Protein 6MX3 (pdb70)

CATH classification: 1.20.5.5200 (+1 more: 3.40.50.12100)

Sequence (333 aa):
SVAHHGLAWSYYIGYLRLILPELQARIRTYNQHYNNLLRGAVSQRLYILLPLDCGVPDNLDPNIRFLDKLPQSNSIYELLLENGQRAGTCVLEYATPLQTLFAMSQYSQAGFSREDRLEQAKLFCCQTLEDILADAPESQNNCRLIAYQEPSFSLSQQEVLRHLRQESVAHHGLAWSYYIGYLRLILPELQARIRTYNQHYNNLLRGAVSQRLYILLPLDCGVPDNLSMADPNIRFLDKLPQSNSIYELLLENGQRAGTCVLEYATPLQTLFAMSQYSQAGFSREDRLEQAKLFCCQTLEDILADAPESQNNCRLIAYQEPADDSSFSLSQEVLRHLRQE

Foldseek 3Di:
DVLLVLLVCCVVVPVLVQLQCQQVLLVCCQVPPDPDDPARAFQAAEEEQELLLDFDPDDFPQWAWDACRPVNWTKTFGDDPRHGDYIYTYDYSNSSNVLVVLCVDVVSVAHSVNSSVSSVVSVVSNVVCLVVRPSNDVHYHYQYDYDPVPGPSVSVVVVSVVD/DVLLVLLVCCVVVPVLPCLQCQQVLQVCCQVPPDDDPDDRADFAEEEEQELLLDFDPDPCVVPVQWAWDDQRPVNWTKTFGDDPRDTDHIYTYHYSNSSNVLVVLCVDVVSVAHSVNSSVSSVVNVVNNVVCLVPRPSNDVHYDYQYDYQDPPNVVDDPSVSVSVVSVVD

Nearest PDB structures (foldseek):
  6mx3-assembly1_A  TM=1.006E+00  e=1.818E-32  Homo sapiens
  6mx0-assembly1_A  TM=9.981E-01  e=2.592E-29  Homo sapiens
  6mxe-assembly1_A  TM=9.962E-01  e=2.156E-28  Homo sapiens
  6mxe-assembly1_B  TM=9.840E-01  e=3.948E-28  Homo sapiens
  7mhc-assembly1_A-2  TM=9.289E-01  e=2.277E-26  Homo sapiens

GO terms:
  GO:0002221 pattern recognition receptor signaling pathway (P, IDA)
  GO:0002753 cytoplasmic pattern recognition receptor signaling pathway (P, IDA)
  GO:0033116 endoplasmic reticulum-Golgi intermediate compartment membrane (C, IDA)
  GO:0035591 signaling adaptor activity (F, IDA)
  GO:0140374 antiviral innate immune response (P, IDA)
  GO:0140896 cGAS/STING signaling pathway (P, IDA)
  GO:0032481 positive regulation of type I interferon production (P, IDA)
  GO:0070972 protein localization to endoplasmic reticulum (P, IDA)
  GO:0061507 2',3'-cyclic GMP-AMP binding (F, TAS)
  GO:0005789 endoplasmic reticulum membrane (C, TAS)
  GO:0140896 cGAS/STING signaling pathway (P, TAS)
  GO:0061507 2',3'-cyclic GMP-AMP binding (F, IDA)
  GO:0080025 phosphatidylinositol-3,5-bisphosphate binding (F, IDA)
  GO:0015485 cholesterol binding (F, IDA)
  GO:0000139 Golgi membrane (C, IDA)
  GO:0005768 endosome (C, IDA)
  GO:0005776 autophagosome (C, IDA)
  GO:0005789 endoplasmic reticulum membrane (C, IDA)
  GO:0045087 innate immune response (P, IDA)
  GO:0035438 cyclic-di-GMP binding (F, IDA)

Organism: Homo sapiens (NCBI:txid9606)

Secondary structure (DSSP, 8-state):
-HHHHHHHHHIIIIIHHHHHHHHHHHHHIIIII--STT-PPPSSEEEEEETT----S---TTEEEEEEPP---EEEEEEETTEEEEEEEEEE-TTHHHHHHHHT-GGG---HHHHHHHHHHHHHHHHHHHHH-TT-SS-EEEEEE------HHHHHHHHHHH-/-HHHHHHHHHIIIIIHHHHHHHHHHHHHIIIIIS-TTSPPPPSSEEEEEETT----S-HHHH-TTEEEEEEPP---EEEEEEETTEEEEEEEEEE-TTHHHHHHHHT-GGG---HHHHHHHHHHHHHHHHHHHHH-TT-SS-EEEEEE---SSGGG--HHHHHHHHHHT-

Radius of gyration: 22.74 Å; Cα contacts (8 Å, |Δi|>4): 586; chains: 2; bounding box: 38×55×66 Å

B-factor: mean 23.15, std 11.92, range [10.74, 97.78]

Structure (mmCIF, N/CA/C/O backbone):
data_6MX3
#
_entry.id   6MX3
#
_cell.length_a   70.200
_cell.length_b   77.710
_cell.length_c   125.410
_cell.angle_alpha   90.000
_cell.angle_beta   90.000
_cell.angle_gamma   90.000
#
_symmetry.space_group_name_H-M   'C 2 2 21'
#
loop_
_entity.id
_entity.type
_entity.pdbx_description
1 polymer 'Stimulator of interferon genes protein'
2 non-polymer '(3S,4S)-2-(4-tert-butylphenyl)-3-(4-methoxyphenyl)-1-oxo-1,2,3,4-tetrahydroisoquinoline-4-carboxylic acid'
3 non-polymer 'CALCIUM ION'
4 water water
#
loop_
_atom_site.group_PDB
_atom_site.id
_atom_site.type_symbol
_atom_site.label_atom_id
_atom_site.label_alt_id
_atom_site.label_comp_id
_atom_site.label_asym_id
_atom_site.label_entity_id
_atom_site.label_seq_id
_atom_site.pdbx_PDB_ins_code
_atom_site.Cartn_x
_atom_site.Cartn_y
_atom_site.Cartn_z
_atom_site.occupancy
_atom_site.B_iso_or_equiv
_atom_site.auth_seq_id
_atom_site.auth_comp_id
_atom_site.auth_asym_id
_atom_site.auth_atom_id
_atom_site.pdbx_PDB_model_num
ATOM 1 N N . SER A 1 1 ? 48.688 33.549 81.536 1.00 30.63 154 SER A N 1
ATOM 2 C CA . SER A 1 1 ? 50.101 33.246 81.559 1.00 27.32 154 SER A CA 1
ATOM 3 C C . SER A 1 1 ? 50.411 31.833 81.054 1.00 23.26 154 SER A C 1
ATOM 4 O O . SER A 1 1 ? 51.585 31.485 80.963 1.00 23.20 154 SER A O 1
ATOM 7 N N . VAL A 1 2 ? 49.398 31.074 80.612 1.00 16.18 155 VAL A N 1
ATOM 8 C CA . VAL A 1 2 ? 49.692 29.730 80.106 1.00 14.52 155 VAL A CA 1
ATOM 9 C C . VAL A 1 2 ? 50.525 29.739 78.844 1.00 14.98 155 VAL A C 1
ATOM 10 O O . VAL A 1 2 ? 51.240 28.775 78.575 1.00 14.28 155 VAL A O 1
ATOM 14 N N . ALA A 1 3 ? 50.481 30.821 78.055 1.00 14.39 156 ALA A N 1
ATOM 15 C CA . ALA A 1 3 ? 51.222 30.826 76.793 1.00 14.45 156 ALA A CA 1
ATOM 16 C C . ALA A 1 3 ? 52.707 30.579 76.929 1.00 15.99 156 ALA A C 1
ATOM 17 O O . ALA A 1 3 ? 53.298 29.968 76.028 1.00 14.21 156 ALA A O 1
ATOM 19 N N A HIS A 1 4 ? 53.348 31.070 78.013 0.50 15.33 157 HIS A N 1
ATOM 20 N N B HIS A 1 4 ? 53.321 31.067 78.016 0.50 14.44 157 HIS A N 1
ATOM 21 C CA A HIS A 1 4 ? 54.805 30.932 78.156 0.50 16.06 157 HIS A CA 1
ATOM 22 C CA B HIS A 1 4 ? 54.762 30.976 78.209 0.50 14.73 157 HIS A CA 1
ATOM 23 C C A HIS A 1 4 ? 55.222 29.475 78.191 0.50 16.49 157 HIS A C 1
ATOM 24 C C B HIS A 1 4 ? 55.242 29.520 78.253 0.50 15.81 157 HIS A C 1
ATOM 25 O O A HIS A 1 4 ? 56.122 29.079 77.454 0.50 14.99 157 HIS A O 1
ATOM 26 O O B HIS A 1 4 ? 56.186 29.168 77.549 0.50 14.73 157 HIS A O 1
ATOM 39 N N . GLY A 1 5 ? 54.551 28.681 79.018 1.00 13.48 158 GLY A N 1
ATOM 40 C CA . GLY A 1 5 ? 54.875 27.263 79.121 1.00 13.70 158 GLY A CA 1
ATOM 41 C C . GLY A 1 5 ? 54.564 26.515 77.841 1.00 14.42 158 GLY A C 1
ATOM 42 O O . GLY A 1 5 ? 55.287 25.591 77.473 1.00 13.98 158 GLY A O 1
ATOM 43 N N . LEU A 1 6 ? 53.468 26.903 77.149 1.00 12.73 159 LEU A N 1
ATOM 44 C CA . LEU A 1 6 ? 53.133 26.262 75.890 1.00 13.00 159 LEU A CA 1
ATOM 45 C C . LEU A 1 6 ? 54.203 26.539 74.843 1.00 12.64 159 LEU A C 1
ATOM 46 O O . LEU A 1 6 ? 54.604 25.627 74.118 1.00 13.10 159 LEU A O 1
ATOM 51 N N . ALA A 1 7 ? 54.673 27.783 74.764 1.00 12.62 160 ALA A N 1
ATOM 52 C CA . ALA A 1 7 ? 55.681 28.108 73.768 1.00 13.27 160 ALA A CA 1
ATOM 53 C C . ALA A 1 7 ? 57.017 27.442 74.070 1.00 13.44 160 ALA A C 1
ATOM 54 O O . ALA A 1 7 ? 57.652 26.880 73.163 1.00 13.07 160 ALA A O 1
ATOM 56 N N . TRP A 1 8 ? 57.447 27.483 75.345 1.00 12.73 161 TRP A N 1
ATOM 57 C CA . TRP A 1 8 ? 58.724 26.871 75.690 1.00 12.53 161 TRP A CA 1
ATOM 58 C C . TRP A 1 8 ? 58.724 25.369 75.495 1.00 13.85 161 TRP A C 1
ATOM 59 O O . TRP A 1 8 ? 59.717 24.821 75.030 1.00 12.97 161 TRP A O 1
ATOM 70 N N . SER A 1 9 ? 57.623 24.678 75.860 1.00 12.65 162 SER A N 1
ATOM 71 C CA . SER A 1 9 ? 57.592 23.226 75.656 1.00 11.93 162 SER A CA 1
ATOM 72 C C . SER A 1 9 ? 57.588 22.874 74.173 1.00 13.32 162 SER A C 1
ATOM 73 O O . SER A 1 9 ? 58.274 21.956 73.741 1.00 12.80 162 SER A O 1
ATOM 76 N N . TYR A 1 10 ? 56.793 23.629 73.374 1.00 12.48 163 TYR A N 1
ATOM 77 C CA . TYR A 1 10 ? 56.694 23.352 71.936 1.00 12.33 163 TYR A CA 1
ATOM 78 C C . TYR A 1 10 ? 58.045 23.549 71.273 1.00 12.29 163 TYR A C 1
ATOM 79 O O . TYR A 1 10 ? 58.448 22.707 70.439 1.00 13.65 163 TYR A O 1
ATOM 88 N N . TYR A 1 11 ? 58.782 24.577 71.688 1.00 13.15 164 TYR A N 1
ATOM 89 C CA . TYR A 1 11 ? 60.116 24.732 71.149 1.00 13.00 164 TYR A CA 1
ATOM 90 C C . TYR A 1 11 ? 61.062 23.652 71.658 1.00 13.69 164 TYR A C 1
ATOM 91 O O . TYR A 1 11 ? 61.671 22.923 70.860 1.00 14.70 164 TYR A O 1
ATOM 100 N N . ILE A 1 12 ? 61.213 23.557 72.989 1.00 13.27 165 ILE A N 1
ATOM 101 C CA . ILE A 1 12 ? 62.293 22.768 73.514 1.00 14.19 165 ILE A CA 1
ATOM 102 C C . ILE A 1 12 ? 62.077 21.261 73.364 1.00 16.17 165 ILE A C 1
ATOM 103 O O . ILE A 1 12 ? 63.077 20.525 73.272 1.00 16.34 165 ILE A O 1
ATOM 108 N N . GLY A 1 13 ? 60.828 20.818 73.253 1.00 14.16 166 GLY A N 1
ATOM 109 C CA . GLY A 1 13 ? 60.499 19.411 73.107 1.00 13.82 166 GLY A CA 1
ATOM 110 C C . GLY A 1 13 ? 60.161 18.952 71.695 1.00 15.82 166 GLY A C 1
ATOM 111 O O . GLY A 1 13 ? 59.889 17.767 71.455 1.00 18.27 166 GLY A O 1
ATOM 112 N N . TYR A 1 14 ? 60.124 19.903 70.736 1.00 15.42 167 TYR A N 1
ATOM 113 C CA . TYR A 1 14 ? 59.738 19.534 69.380 1.00 15.02 167 TYR A CA 1
ATOM 114 C C . TYR A 1 14 ? 60.482 20.340 68.334 1.00 15.23 167 TYR A C 1
ATOM 115 O O . TYR A 1 14 ? 61.279 19.778 67.587 1.00 15.15 167 TYR A O 1
ATOM 124 N N . LEU A 1 15 ? 60.226 21.638 68.245 1.00 13.42 168 LEU A N 1
ATOM 125 C CA . LEU A 1 15 ? 60.885 22.389 67.163 1.00 13.98 168 LEU A CA 1
ATOM 126 C C . LEU A 1 15 ? 62.388 22.347 67.224 1.00 16.53 168 LEU A C 1
ATOM 127 O O . LEU A 1 15 ? 63.047 22.188 66.185 1.00 16.77 168 LEU A O 1
ATOM 132 N N . ARG A 1 16 ? 62.962 22.437 68.421 1.00 15.57 169 ARG A N 1
ATOM 133 C CA . ARG A 1 16 ? 64.406 22.406 68.559 1.00 15.38 169 ARG A CA 1
ATOM 134 C C . ARG A 1 16 ? 64.977 21.095 68.022 1.00 18.12 169 ARG A C 1
ATOM 135 O O . ARG A 1 16 ? 66.128 21.080 67.557 1.00 19.61 169 ARG A O 1
ATOM 143 N N . LEU A 1 17 ? 64.216 20.009 68.116 1.00 16.39 170 LEU A N 1
ATOM 144 C CA . LEU A 1 17 ? 64.656 18.676 67.712 1.00 19.57 170 LEU A CA 1
ATOM 145 C C . LEU A 1 17 ? 64.459 18.400 66.242 1.00 22.85 170 LEU A C 1
ATOM 146 O O . LEU A 1 17 ? 65.256 17.668 65.658 1.00 23.64 170 LEU A O 1
ATOM 151 N N . ILE A 1 18 ? 63.395 18.923 65.640 1.00 18.40 171 ILE A N 1
ATOM 152 C CA . ILE A 1 18 ? 63.121 18.624 64.236 1.00 18.95 171 ILE A CA 1
ATOM 153 C C . ILE A 1 18 ? 63.707 19.643 63.271 1.00 18.25 171 ILE A C 1
ATOM 154 O O . ILE A 1 18 ? 63.985 19.266 62.131 1.00 17.81 171 ILE A O 1
ATOM 159 N N . LEU A 1 19 ? 63.891 20.901 63.661 1.00 17.15 172 LEU A N 1
ATOM 160 C CA . LEU A 1 19 ? 64.358 21.918 62.721 1.00 17.13 172 LEU A CA 1
ATOM 161 C C . LEU A 1 19 ? 65.772 21.672 62.191 1.00 20.33 172 LEU A C 1
ATOM 162 O O . LEU A 1 19 ? 65.976 21.891 60.977 1.00 20.29 172 LEU A O 1
ATOM 167 N N . PRO A 1 20 ? 66.745 21.149 62.959 1.00 18.66 173 PRO A N 1
ATOM 168 C CA . PRO A 1 20 ? 68.084 20.956 62.376 1.00 19.19 173 PRO A CA 1
ATOM 169 C C . PRO A 1 20 ? 68.153 20.034 61.159 1.00 24.10 173 PRO A C 1
ATOM 170 O O . PRO A 1 20 ? 68.960 20.317 60.269 1.00 24.00 173 PRO A O 1
ATOM 174 N N . GLU A 1 21 ? 67.342 18.964 61.108 1.00 21.08 174 GLU A N 1
ATOM 175 C CA . GLU A 1 21 ? 67.377 18.012 59.976 1.00 22.54 174 GLU A CA 1
ATOM 176 C C . GLU A 1 21 ? 66.253 18.250 58.970 1.00 21.38 174 GLU A C 1
ATOM 177 O O . GLU A 1 21 ? 66.136 17.502 57.997 1.00 18.97 174 GLU A O 1
ATOM 183 N N . LEU A 1 22 ? 65.427 19.281 59.173 1.00 17.46 175 LEU A N 1
ATOM 184 C CA . LEU A 1 22 ? 64.302 19.470 58.262 1.00 16.96 175 LEU A CA 1
ATOM 185 C C . LEU A 1 22 ? 64.716 19.742 56.834 1.00 18.85 175 LEU A C 1
ATOM 186 O O . LEU A 1 22 ? 64.154 19.141 55.907 1.00 17.66 175 LEU A O 1
ATOM 191 N N . GLN A 1 23 ? 65.675 20.636 56.627 1.00 17.41 176 GLN A N 1
ATOM 192 C CA . GLN A 1 23 ? 66.020 20.936 55.236 1.00 18.28 176 GLN A CA 1
ATOM 193 C C . GLN A 1 23 ? 66.622 19.731 54.540 1.00 17.56 176 GLN A C 1
ATOM 194 O O . GLN A 1 23 ? 66.330 19.538 53.361 1.00 16.67 176 GLN A O 1
ATOM 200 N N . ALA A 1 24 ? 67.373 18.882 55.229 1.00 16.64 177 ALA A N 1
ATOM 201 C CA . ALA A 1 24 ? 67.891 17.665 54.614 1.00 16.64 177 ALA A CA 1
ATOM 202 C C . ALA A 1 24 ? 66.751 16.706 54.252 1.00 17.01 177 ALA A C 1
ATOM 203 O O . ALA A 1 24 ? 66.770 16.102 53.167 1.00 17.53 177 ALA A O 1
ATOM 205 N N . ARG A 1 25 ? 65.740 16.588 55.111 1.00 15.97 178 ARG A N 1
ATOM 206 C CA . ARG A 1 25 ? 64.603 15.744 54.802 1.00 14.93 178 ARG A CA 1
ATOM 207 C C . ARG A 1 25 ? 63.827 16.260 53.574 1.00 16.68 178 ARG A C 1
ATOM 208 O O . ARG A 1 25 ? 63.394 15.484 52.716 1.00 15.83 178 ARG A O 1
ATOM 216 N N . ILE A 1 26 ? 63.675 17.571 53.480 1.00 14.67 179 ILE A N 1
ATOM 217 C CA . ILE A 1 26 ? 62.991 18.161 52.323 1.00 14.22 179 ILE A CA 1
ATOM 218 C C . ILE A 1 26 ? 63.810 17.961 51.048 1.00 16.49 179 ILE A C 1
ATOM 219 O O . ILE A 1 26 ? 63.237 17.650 50.000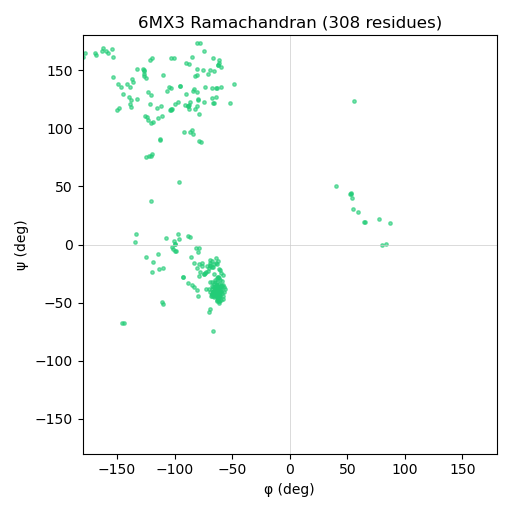 1.00 14.80 179 ILE A O 1
ATOM 224 N N . ARG A 1 27 ? 65.146 18.070 51.137 1.00 14.81 180 ARG A N 1
ATOM 225 C CA . ARG A 1 27 ? 66.009 17.853 49.987 1.00 14.65 180 ARG A CA 1
ATOM 226 C C . ARG A 1 27 ? 65.894 16.392 49.542 1.00 16.18 180 ARG A C 1
ATOM 227 O O . ARG A 1 27 ? 65.763 16.140 48.347 1.00 15.48 180 ARG A O 1
ATOM 235 N N . THR A 1 28 ? 65.887 15.435 50.476 1.00 15.46 181 THR A N 1
ATOM 236 C CA . THR A 1 28 ? 65.722 14.028 50.102 1.00 15.10 181 THR A CA 1
ATOM 237 C C . THR A 1 28 ? 64.413 13.858 49.340 1.00 16.80 181 THR A C 1
ATOM 238 O O . THR A 1 28 ? 64.361 13.188 48.296 1.00 16.69 181 THR A O 1
ATOM 242 N N . TYR A 1 29 ? 63.331 14.441 49.878 1.00 16.10 182 TYR A N 1
ATOM 243 C CA . TYR A 1 29 ? 62.056 14.305 49.199 1.00 15.39 182 TYR A CA 1
ATOM 244 C C . TYR A 1 29 ? 62.099 14.918 47.809 1.00 16.65 182 TYR A C 1
ATOM 245 O O . TYR A 1 29 ? 61.712 14.258 46.829 1.00 17.12 182 TYR A O 1
ATOM 254 N N . ASN A 1 30 ? 62.598 16.151 47.693 1.00 14.31 183 ASN A N 1
ATOM 255 C CA . ASN A 1 30 ? 62.616 16.837 46.409 1.00 15.27 183 ASN A CA 1
ATOM 256 C C . ASN A 1 30 ? 63.431 16.108 45.367 1.00 16.73 183 ASN A C 1
ATOM 257 O O . ASN A 1 30 ? 63.094 16.134 44.183 1.00 17.00 183 ASN A O 1
ATOM 262 N N . GLN A 1 31 ? 64.545 15.525 45.780 1.00 14.88 184 GLN A N 1
ATOM 263 C CA . GLN A 1 31 ? 65.409 14.882 44.832 1.00 14.79 184 GLN A CA 1
ATOM 264 C C . GLN A 1 31 ? 65.007 13.478 44.486 1.00 15.96 184 GLN A C 1
ATOM 265 O O . GLN A 1 31 ? 65.274 13.063 43.343 1.00 18.80 184 GLN A O 1
ATOM 271 N N . HIS A 1 32 ? 64.488 12.697 45.451 1.00 16.47 185 HIS A N 1
ATOM 272 C CA . HIS A 1 32 ? 64.246 11.271 45.217 1.00 16.04 185 HIS A CA 1
ATOM 273 C C . HIS A 1 32 ? 62.794 10.820 45.204 1.00 20.06 185 HIS A C 1
ATOM 274 O O . HIS A 1 32 ? 62.528 9.741 44.684 1.00 21.84 185 HIS A O 1
ATOM 281 N N . TYR A 1 33 ? 61.872 11.583 45.806 1.00 18.78 186 TYR A N 1
ATOM 282 C CA . TYR A 1 33 ? 60.478 11.141 45.947 1.00 20.03 186 TYR A CA 1
ATOM 283 C C . TYR A 1 33 ? 59.461 12.008 45.283 1.00 23.83 186 TYR A C 1
ATOM 284 O O . TYR A 1 33 ? 58.330 11.557 45.089 1.00 25.98 186 TYR A O 1
ATOM 293 N N . ASN A 1 34 ? 59.845 13.225 44.913 1.00 18.96 187 ASN A N 1
ATOM 294 C CA . ASN A 1 34 ? 58.937 14.215 44.351 1.00 19.06 187 ASN A CA 1
ATOM 295 C C . ASN A 1 34 ? 58.836 14.057 42.864 1.00 24.07 187 ASN A C 1
ATOM 296 O O . ASN A 1 34 ? 59.812 14.306 42.156 1.00 24.98 187 ASN A O 1
ATOM 301 N N . ASN A 1 35 ? 57.638 13.722 42.375 1.00 22.58 188 ASN A N 1
ATOM 302 C CA . ASN A 1 35 ? 57.490 13.539 40.930 1.00 23.65 188 ASN A CA 1
ATOM 303 C C . ASN A 1 35 ? 56.715 14.665 40.248 1.00 28.70 188 ASN A C 1
ATOM 304 O O . ASN A 1 35 ? 56.453 14.604 39.042 1.00 29.66 188 ASN A O 1
ATOM 309 N N . LEU A 1 36 ? 56.380 15.713 41.016 1.00 24.33 189 LEU A N 1
ATOM 310 C CA . LEU A 1 36 ? 55.651 16.855 40.461 1.00 24.01 189 LEU A CA 1
ATOM 311 C C . LEU A 1 36 ? 56.550 17.666 39.544 1.00 31.10 189 LEU A C 1
ATOM 312 O O . LEU A 1 36 ? 57.747 17.817 39.811 1.00 32.31 189 LEU A O 1
ATOM 317 N N . LEU A 1 37 ? 55.942 18.245 38.494 1.00 28.38 190 LEU A N 1
ATOM 318 C CA . LEU A 1 37 ? 56.599 19.168 37.571 1.00 28.28 190 LEU A CA 1
ATOM 319 C C . LEU A 1 37 ? 56.756 20.492 38.313 1.00 30.81 190 LEU A C 1
ATOM 320 O O . LEU A 1 37 ? 55.755 21.034 38.790 1.00 28.81 190 LEU A O 1
ATOM 325 N N . ARG A 1 38 ? 58.012 20.991 38.437 1.00 27.49 191 ARG A N 1
ATOM 326 C CA . ARG A 1 38 ? 58.359 22.233 39.144 1.00 27.63 191 ARG A CA 1
ATOM 327 C C . ARG A 1 38 ? 57.557 22.399 40.437 1.00 31.62 191 ARG A C 1
ATOM 328 O O . ARG A 1 38 ? 56.905 23.418 40.683 1.00 32.81 191 ARG A O 1
ATOM 336 N N . GLY A 1 39 ? 57.565 21.344 41.226 1.00 27.05 192 GLY A N 1
ATOM 337 C CA . GLY A 1 39 ? 56.815 21.334 42.467 1.00 25.81 192 GLY A CA 1
ATOM 338 C C . GLY A 1 39 ? 57.713 21.116 43.643 1.00 25.31 192 GLY A C 1
ATOM 339 O O . GLY A 1 39 ? 57.308 20.446 44.608 1.00 23.59 192 GLY A O 1
ATOM 340 N N . ALA A 1 40 ? 58.937 21.709 43.594 1.00 22.47 193 ALA A N 1
ATOM 341 C CA . ALA A 1 40 ? 59.822 21.499 44.727 1.00 21.29 193 ALA A CA 1
ATOM 342 C C . ALA A 1 40 ? 59.172 22.024 45.974 1.00 21.02 193 ALA A C 1
ATOM 343 O O . ALA A 1 40 ? 58.574 23.121 45.998 1.00 22.05 193 ALA A O 1
ATOM 345 N N . VAL A 1 41 ? 59.269 21.222 47.019 1.00 16.32 194 VAL A N 1
ATOM 346 C CA . VAL A 1 41 ? 58.758 21.559 48.332 1.00 15.77 194 VAL A CA 1
ATOM 347 C C . VAL A 1 41 ? 59.596 22.712 48.887 1.00 18.29 194 VAL A C 1
ATOM 348 O O . VAL A 1 41 ? 60.835 22.668 48.821 1.00 18.07 194 VAL A O 1
ATOM 352 N N . SER A 1 42 ? 58.935 23.729 49.451 1.00 16.75 195 SER A N 1
ATOM 353 C CA . SER A 1 42 ? 59.604 24.871 50.058 1.00 16.95 195 SER A CA 1
ATOM 354 C C . SER A 1 42 ? 60.483 24.391 51.228 1.00 17.88 195 SER A C 1
ATOM 355 O O . SER A 1 42 ? 60.282 23.288 51.775 1.00 17.89 195 SER A O 1
ATOM 358 N N . GLN A 1 43 ? 61.470 25.194 51.595 1.00 17.75 196 GLN A N 1
ATOM 359 C CA . GLN A 1 43 ? 62.491 24.800 52.569 1.00 18.21 196 GLN A CA 1
ATOM 360 C C . GLN A 1 43 ? 62.136 24.946 54.016 1.00 20.18 196 GLN A C 1
ATOM 361 O O . GLN A 1 43 ? 62.824 24.366 54.862 1.00 22.28 196 GLN A O 1
ATOM 367 N N . ARG A 1 44 ? 61.104 25.699 54.341 1.00 16.05 197 ARG A N 1
ATOM 368 C CA . ARG A 1 44 ? 60.813 25.972 55.730 1.00 15.36 197 ARG A CA 1
ATOM 369 C C . ARG A 1 44 ? 59.687 25.086 56.263 1.00 16.72 197 ARG A C 1
ATOM 370 O O . ARG A 1 44 ? 58.842 24.571 55.505 1.00 16.42 197 ARG A O 1
ATOM 378 N N . LEU A 1 45 ? 59.621 24.959 57.598 1.00 15.20 198 LEU A N 1
ATOM 379 C CA . LEU A 1 45 ? 58.487 24.330 58.219 1.00 14.64 198 LEU A CA 1
ATOM 380 C C . LEU A 1 45 ? 57.444 25.449 58.409 1.00 16.03 198 LEU A C 1
ATOM 381 O O . LEU A 1 45 ? 57.734 26.444 59.081 1.00 16.02 198 LEU A O 1
ATOM 386 N N . TYR A 1 46 ? 56.229 25.280 57.849 1.00 13.28 199 TYR A N 1
ATOM 387 C CA . TYR A 1 46 ? 55.151 26.261 57.963 1.00 13.21 199 TYR A CA 1
ATOM 388 C C . TYR A 1 46 ? 54.184 25.821 59.055 1.00 14.27 199 TYR A C 1
ATOM 389 O O . TYR A 1 46 ? 53.609 24.725 58.984 1.00 14.24 199 TYR A O 1
ATOM 398 N N . ILE A 1 47 ? 54.032 26.680 60.055 1.00 14.20 200 ILE A N 1
ATOM 399 C CA . ILE A 1 47 ? 53.195 26.345 61.224 1.00 13.22 200 ILE A CA 1
ATOM 400 C C . ILE A 1 47 ? 51.959 27.212 61.267 1.00 14.35 200 ILE A C 1
ATOM 401 O O . ILE A 1 47 ? 52.054 28.447 61.376 1.00 14.46 200 ILE A O 1
ATOM 406 N N . LEU A 1 48 ? 50.805 26.565 61.192 1.00 13.58 201 LEU A N 1
ATOM 407 C CA . LEU A 1 48 ? 49.521 27.257 61.236 1.00 14.29 201 LEU A CA 1
ATOM 408 C C . LEU A 1 48 ? 49.184 27.578 62.649 1.00 16.24 201 LEU A C 1
ATOM 409 O O . LEU A 1 48 ? 49.140 26.685 63.510 1.00 15.52 201 LEU A O 1
ATOM 414 N N . LEU A 1 49 ? 48.943 28.851 62.915 1.00 14.32 202 LEU A N 1
ATOM 415 C CA . LEU A 1 49 ? 48.583 29.357 64.206 1.00 15.14 202 LEU A CA 1
ATOM 416 C C . LEU A 1 49 ? 47.255 30.085 64.121 1.00 15.83 202 LEU A C 1
ATOM 417 O O . LEU A 1 49 ? 47.226 31.322 64.106 1.00 15.39 202 LEU A O 1
ATOM 422 N N . PRO A 1 50 ? 46.123 29.360 64.033 1.00 13.48 203 PRO A N 1
ATOM 423 C CA . PRO A 1 50 ? 44.806 30.028 64.048 1.00 14.67 203 PRO A CA 1
ATOM 424 C C . PRO A 1 50 ? 44.626 30.670 65.407 1.00 16.74 203 PRO A C 1
ATOM 425 O O . PRO A 1 50 ? 44.683 29.972 66.447 1.00 16.66 203 PRO A O 1
ATOM 429 N N . LEU A 1 51 ? 44.420 31.975 65.447 1.00 14.91 204 LEU A N 1
ATOM 430 C CA . LEU A 1 51 ? 44.301 32.652 66.738 1.00 15.77 204 LEU A CA 1
ATOM 431 C C . LEU A 1 51 ? 43.033 32.286 67.476 1.00 17.11 204 LEU A C 1
ATOM 432 O O . LEU A 1 51 ? 42.999 32.447 68.716 1.00 16.87 204 LEU A O 1
ATOM 437 N N . ASP A 1 52 ? 42.043 31.697 66.778 1.00 16.68 205 ASP A N 1
ATOM 438 C CA . ASP A 1 52 ? 40.878 31.166 67.468 1.00 17.43 205 ASP A CA 1
ATOM 439 C C . ASP A 1 52 ? 41.140 29.805 68.122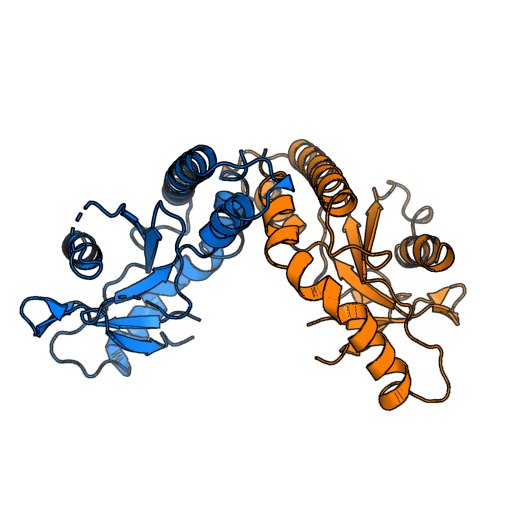 1.00 19.63 205 ASP A C 1
ATOM 440 O O . ASP A 1 52 ? 40.249 29.257 68.758 1.00 17.86 205 ASP A O 1
ATOM 445 N N . CYS A 1 53 ? 42.359 29.250 67.941 1.00 15.55 206 CYS A N 1
ATOM 446 C CA . CYS A 1 53 ? 42.805 27.992 68.527 1.00 14.70 206 CYS A CA 1
ATOM 447 C C . CYS A 1 53 ? 42.026 26.786 68.016 1.00 19.35 206 CYS A C 1
ATOM 448 O O . CYS A 1 53 ? 42.058 25.726 68.654 1.00 19.19 206 CYS A O 1
ATOM 451 N N . GLY A 1 54 ? 41.364 26.933 66.867 1.00 18.76 207 GLY A N 1
ATOM 452 C CA . GLY A 1 54 ? 40.601 25.867 66.253 1.00 19.65 207 GLY A CA 1
ATOM 453 C C . GLY A 1 54 ? 41.491 24.980 65.415 1.00 23.66 207 GLY A C 1
ATOM 454 O O . GLY A 1 54 ? 41.839 25.322 64.286 1.00 24.54 207 GLY A O 1
ATOM 455 N N . VAL A 1 55 ? 41.901 23.860 65.955 1.00 22.15 208 VAL A N 1
ATOM 456 C CA . VAL A 1 55 ? 42.767 22.928 65.244 1.00 21.95 208 VAL A CA 1
ATOM 457 C C . VAL A 1 55 ? 41.866 21.767 64.781 1.00 28.38 208 VAL A C 1
ATOM 458 O O . VAL A 1 55 ? 41.246 21.104 65.631 1.00 28.30 208 VAL A O 1
ATOM 462 N N . PRO A 1 56 ? 41.709 21.578 63.447 1.00 27.58 209 PRO A N 1
ATOM 463 C CA . PRO A 1 56 ? 40.821 20.503 62.920 1.00 29.27 209 PRO A CA 1
ATOM 464 C C . PRO A 1 56 ? 41.463 19.143 63.070 1.00 38.18 209 PRO A C 1
ATOM 465 O O . PRO A 1 56 ? 42.652 19.086 63.301 1.00 38.62 209 PRO A O 1
ATOM 469 N N . ASP A 1 57 ? 40.714 18.047 62.905 1.00 39.02 210 ASP A N 1
ATOM 470 C CA . ASP A 1 57 ? 41.345 16.747 63.133 1.00 39.59 210 ASP A CA 1
ATOM 471 C C . ASP A 1 57 ? 42.197 16.287 61.956 1.00 42.57 210 ASP A C 1
ATOM 472 O O . ASP A 1 57 ? 43.089 15.461 62.144 1.00 41.38 210 ASP A O 1
ATOM 477 N N . ASN A 1 58 ? 42.012 16.894 60.782 1.00 38.72 211 ASN A N 1
ATOM 478 C CA . ASN A 1 58 ? 42.876 16.615 59.658 1.00 38.65 211 ASN A CA 1
ATOM 479 C C . ASN A 1 58 ? 42.967 17.831 58.777 1.00 41.56 211 ASN A C 1
ATOM 480 O O . ASN A 1 58 ? 41.962 18.292 58.234 1.00 40.87 211 ASN A O 1
ATOM 485 N N . LEU A 1 59 ? 44.184 18.372 58.699 1.00 36.98 212 LEU A N 1
ATOM 486 C CA . LEU A 1 59 ? 44.508 19.559 57.934 1.00 35.62 212 LEU A CA 1
ATOM 487 C C . LEU A 1 59 ? 44.020 19.460 56.492 1.00 68.45 212 LEU A C 1
ATOM 488 O O . LEU A 1 59 ? 43.307 20.348 56.035 1.00 51.97 212 LEU A O 1
ATOM 493 N N . ASP A 1 63 ? 40.345 23.222 53.935 1.00 31.96 216 ASP A N 1
ATOM 494 C CA . ASP A 1 63 ? 40.308 24.047 52.721 1.00 29.55 216 ASP A CA 1
ATOM 495 C C . ASP A 1 63 ? 40.525 23.143 51.495 1.00 32.62 216 ASP A C 1
ATOM 496 O O . ASP A 1 63 ? 41.559 22.495 51.423 1.00 31.71 216 ASP A O 1
ATOM 501 N N . PRO A 1 64 ? 39.599 23.120 50.489 1.00 29.21 217 PRO A N 1
ATOM 502 C CA . PRO A 1 64 ? 39.820 22.263 49.298 1.00 28.28 217 PRO A CA 1
ATOM 503 C C . PRO A 1 64 ? 41.065 22.620 48.476 1.00 27.62 217 PRO A C 1
ATOM 504 O O . PRO A 1 64 ? 41.497 21.837 47.629 1.00 28.56 217 PRO A O 1
ATOM 508 N N . ASN A 1 65 ? 41.639 23.814 48.725 1.00 19.66 218 ASN A N 1
ATOM 509 C CA . ASN A 1 65 ? 42.835 24.261 48.025 1.00 18.27 218 ASN A CA 1
ATOM 510 C C . ASN A 1 65 ? 44.125 23.814 48.722 1.00 18.39 218 ASN A C 1
ATOM 511 O O . ASN A 1 65 ? 45.188 24.300 48.370 1.00 17.22 218 ASN A O 1
ATOM 516 N N . ILE A 1 66 ? 44.022 22.971 49.763 1.00 17.70 219 ILE A N 1
ATOM 517 C CA . ILE A 1 66 ? 45.200 22.450 50.468 1.00 16.28 219 ILE A CA 1
ATOM 518 C C . ILE A 1 66 ? 45.028 20.952 50.415 1.00 19.19 219 ILE A C 1
ATOM 519 O O . ILE A 1 66 ? 44.090 20.414 51.014 1.00 21.83 219 ILE A O 1
ATOM 524 N N . ARG A 1 67 ? 45.879 20.281 49.653 1.00 17.57 220 ARG A N 1
ATOM 525 C CA . ARG A 1 67 ? 45.712 18.839 49.428 1.00 18.77 220 ARG A CA 1
ATOM 526 C C . ARG A 1 67 ? 46.944 18.069 49.834 1.00 17.84 220 ARG A C 1
ATOM 527 O O . ARG A 1 67 ? 48.066 18.427 49.452 1.00 18.81 220 ARG A O 1
ATOM 535 N N . PHE A 1 68 ? 46.740 17.013 50.595 1.00 17.49 221 PHE A N 1
ATOM 536 C CA . PHE A 1 68 ? 47.841 16.187 51.084 1.00 17.05 221 PHE A CA 1
ATOM 537 C C . PHE A 1 68 ? 48.558 15.532 49.919 1.00 20.59 221 PHE A C 1
ATOM 538 O O . PHE A 1 68 ? 47.913 14.975 49.009 1.00 21.56 221 PHE A O 1
ATOM 546 N N . LEU A 1 69 ? 49.894 15.568 49.953 1.00 16.90 222 LEU A N 1
ATOM 547 C CA . LEU A 1 69 ? 50.715 14.948 48.913 1.00 18.77 222 LEU A CA 1
ATOM 548 C C . LEU A 1 69 ? 51.425 13.735 49.446 1.00 20.50 222 LEU A C 1
ATOM 549 O O . LEU A 1 69 ? 51.376 12.685 48.818 1.00 20.81 222 LEU A O 1
ATOM 554 N N . ASP A 1 70 ? 52.123 13.856 50.590 1.00 17.29 223 ASP A N 1
ATOM 555 C CA . ASP A 1 70 ? 52.929 12.762 51.090 1.00 16.62 223 ASP A CA 1
ATOM 556 C C . ASP A 1 70 ? 53.394 13.030 52.475 1.00 18.61 223 ASP A C 1
ATOM 557 O O . ASP A 1 70 ? 53.415 14.181 52.925 1.00 17.34 223 ASP A O 1
ATOM 562 N N . LYS A 1 71 ? 53.866 11.989 53.142 1.00 17.90 224 LYS A N 1
ATOM 563 C CA . LYS A 1 71 ? 54.537 12.154 54.409 1.00 17.56 224 LYS A CA 1
ATOM 564 C C . LYS A 1 71 ? 55.965 12.573 54.036 1.00 19.35 224 LYS A C 1
ATOM 565 O O . LYS A 1 71 ? 56.502 12.178 52.970 1.00 20.37 224 LYS A O 1
ATOM 571 N N . LEU A 1 72 ? 56.556 13.435 54.881 1.00 17.22 225 LEU A N 1
ATOM 572 C CA . LEU A 1 72 ? 57.940 13.833 54.697 1.00 16.93 225 LEU A CA 1
ATOM 573 C C . LEU A 1 72 ? 58.787 12.687 55.274 1.00 23.77 225 LEU A C 1
ATOM 574 O O . LEU A 1 72 ? 58.728 12.442 56.488 1.00 22.71 225 LEU A O 1
ATOM 579 N N . PRO A 1 73 ? 59.628 12.035 54.447 1.00 25.60 226 PRO A N 1
ATOM 580 C CA . PRO A 1 73 ? 60.399 10.898 54.971 1.00 25.72 226 PRO A CA 1
ATOM 581 C C . PRO A 1 73 ? 61.317 11.238 56.120 1.00 27.46 226 PRO A C 1
ATOM 582 O O . PRO A 1 73 ? 61.759 12.371 56.273 1.00 21.85 226 PRO A O 1
ATOM 586 N N . GLN A 1 74 ? 61.547 10.195 56.939 1.00 28.00 227 GLN A N 1
ATOM 587 C CA . GLN A 1 74 ? 62.334 10.160 58.168 1.00 53.49 227 GLN A CA 1
ATOM 588 C C . GLN A 1 74 ? 61.566 10.763 59.323 1.00 97.78 227 GLN A C 1
ATOM 589 O O . GLN A 1 74 ? 60.833 10.038 59.991 1.00 63.02 227 GLN A O 1
ATOM 595 N N . SER A 1 88 ? 56.253 12.758 62.720 1.00 31.71 241 SER A N 1
ATOM 596 C CA . SER A 1 88 ? 55.399 12.710 61.541 1.00 28.56 241 SER A CA 1
ATOM 597 C C . SER A 1 88 ? 55.123 14.125 61.008 1.00 25.75 241 SER A C 1
ATOM 598 O O . SER A 1 88 ? 54.539 14.967 61.691 1.00 24.77 241 SER A O 1
ATOM 601 N N . ASN A 1 89 ? 55.599 14.388 59.785 1.00 18.71 242 ASN A N 1
ATOM 602 C CA . ASN A 1 89 ? 55.377 15.666 59.103 1.00 16.90 242 ASN A CA 1
ATOM 603 C C . ASN A 1 89 ? 54.793 15.372 57.744 1.00 16.71 242 ASN A C 1
ATOM 604 O O . ASN A 1 89 ? 55.098 14.315 57.158 1.00 17.69 242 ASN A O 1
ATOM 609 N N . SER A 1 90 ? 53.971 16.295 57.245 1.00 16.60 243 SER A N 1
ATOM 610 C CA . SER A 1 90 ? 53.226 16.102 56.001 1.00 16.11 243 SER A CA 1
ATOM 611 C C . SER A 1 90 ? 53.453 17.240 55.022 1.00 15.44 243 SER A C 1
ATOM 612 O O . SER A 1 90 ? 53.594 18.407 55.417 1.00 15.72 243 SER A O 1
ATOM 615 N N . ILE A 1 91 ? 53.467 16.864 53.727 1.00 14.53 244 ILE A N 1
ATOM 616 C CA . ILE A 1 91 ? 53.652 17.768 52.606 1.00 13.83 244 ILE A CA 1
ATOM 617 C C . ILE A 1 91 ? 52.292 17.968 51.935 1.00 15.85 244 ILE A C 1
ATOM 618 O O . ILE A 1 91 ? 51.572 16.988 51.666 1.00 14.80 244 ILE A O 1
ATOM 623 N N . TYR A 1 92 ? 51.987 19.223 51.607 1.00 14.11 245 TYR A N 1
ATOM 624 C CA . TYR A 1 92 ? 50.730 19.576 50.950 1.00 13.64 245 TYR A CA 1
ATOM 625 C C . TYR A 1 92 ? 50.960 20.383 49.711 1.00 15.18 245 TYR A C 1
ATOM 626 O O . TYR A 1 92 ? 51.908 21.190 49.645 1.00 16.04 245 TYR A O 1
ATOM 635 N N . GLU A 1 93 ? 50.031 20.246 48.763 1.00 15.74 246 GLU A N 1
ATOM 636 C CA . GLU A 1 93 ? 50.005 21.149 47.623 1.00 17.30 246 GLU A CA 1
ATOM 637 C C . GLU A 1 93 ? 49.007 22.247 47.917 1.00 17.90 246 GLU A C 1
ATOM 638 O O . GLU A 1 93 ? 47.968 21.995 48.565 1.00 17.24 246 GLU A O 1
ATOM 644 N N A LEU A 1 94 ? 49.341 23.492 47.504 0.70 14.90 247 LEU A N 1
ATOM 645 N N B LEU A 1 94 ? 49.318 23.458 47.457 0.30 15.05 247 LEU A N 1
ATOM 646 C CA A LEU A 1 94 ? 48.483 24.669 47.685 0.70 15.23 247 LEU A CA 1
ATOM 647 C CA B LEU A 1 94 ? 48.503 24.644 47.664 0.30 15.22 247 LEU A CA 1
ATOM 648 C C A LEU A 1 94 ? 47.985 25.089 46.329 0.70 15.88 247 LEU A C 1
ATOM 649 C C B LEU A 1 94 ? 47.991 25.084 46.317 0.30 17.78 247 LEU A C 1
ATOM 650 O O A LEU A 1 94 ? 48.809 25.332 45.441 0.70 17.12 247 LEU A O 1
ATOM 651 O O B LEU A 1 94 ? 48.794 25.315 45.410 0.30 18.14 247 LEU A O 1
ATOM 660 N N . LEU A 1 95 ? 46.669 25.181 46.171 1.00 14.96 248 LEU A N 1
ATOM 661 C CA . LEU A 1 95 ? 46.083 25.566 44.894 1.00 15.75 248 LEU A CA 1
ATOM 662 C C . LEU A 1 95 ? 45.698 27.008 44.880 1.00 16.05 248 LEU A C 1
ATOM 663 O O . LEU A 1 95 ? 45.231 27.536 45.894 1.00 16.66 248 LEU A O 1
ATOM 668 N N . GLU A 1 96 ? 45.818 27.648 43.708 1.00 14.57 249 GLU A N 1
ATOM 669 C CA . GLU A 1 96 ? 45.382 29.029 43.500 1.00 14.85 249 GLU A CA 1
ATOM 670 C C . GLU A 1 96 ? 44.903 29.071 42.039 1.00 15.04 249 GLU A C 1
ATOM 671 O O . GLU A 1 96 ? 45.554 28.490 41.159 1.00 14.77 249 GLU A O 1
ATOM 677 N N . ASN A 1 97 ? 43.739 29.706 41.787 1.00 15.22 250 ASN A N 1
ATOM 678 C CA . ASN A 1 97 ? 43.192 29.761 40.409 1.00 14.34 250 ASN A CA 1
ATOM 679 C C . ASN A 1 97 ? 42.966 28.324 39.877 1.00 16.95 250 ASN A C 1
ATOM 680 O O . ASN A 1 97 ? 43.074 28.081 38.662 1.00 16.28 250 ASN A O 1
ATOM 685 N N . GLY A 1 98 ? 42.719 27.364 40.771 1.00 14.71 251 GLY A N 1
ATOM 686 C CA . GLY A 1 98 ? 42.484 25.978 40.408 1.00 15.61 251 GLY A CA 1
ATOM 687 C C . GLY A 1 98 ? 43.703 25.126 40.115 1.00 16.04 251 GLY A C 1
ATOM 688 O O . GLY A 1 98 ? 43.559 23.946 39.780 1.00 17.16 251 GLY A O 1
ATOM 689 N N . GLN A 1 99 ? 44.901 25.717 40.206 1.00 15.07 252 GLN A N 1
ATOM 690 C CA . GLN A 1 99 ? 46.127 25.014 39.854 1.00 15.10 252 GLN A CA 1
ATOM 691 C C . GLN A 1 99 ? 47.093 24.960 41.019 1.00 17.65 252 GLN A C 1
ATOM 692 O O . GLN A 1 99 ? 47.035 25.816 41.894 1.00 16.26 252 GLN A O 1
ATOM 698 N N . ARG A 1 100 ? 48.024 24.015 40.988 1.00 16.16 253 ARG A N 1
ATOM 699 C CA . ARG A 1 100 ? 49.057 23.951 42.017 1.00 15.83 253 ARG A CA 1
ATOM 700 C C . ARG A 1 100 ? 49.963 25.165 41.916 1.00 17.44 253 ARG A C 1
ATOM 701 O O . ARG A 1 100 ? 50.549 25.437 40.870 1.00 18.77 253 ARG A O 1
ATOM 709 N N . ALA A 1 101 ? 50.045 25.925 43.001 1.00 14.73 254 ALA A N 1
ATOM 710 C CA . ALA A 1 101 ? 50.828 27.139 43.098 1.00 15.86 254 ALA A CA 1
ATOM 711 C C . ALA A 1 101 ? 51.997 27.044 44.083 1.00 17.39 254 ALA A C 1
ATOM 712 O O . ALA A 1 101 ? 52.834 27.940 44.124 1.00 18.30 254 ALA A O 1
ATOM 714 N N . GLY A 1 102 ? 52.056 25.950 44.840 1.00 15.16 255 GLY A N 1
ATOM 715 C CA . GLY A 1 102 ? 53.136 25.774 45.796 1.00 14.51 255 GLY A CA 1
ATOM 716 C C . GLY A 1 102 ? 52.998 24.448 46.484 1.00 15.88 255 GLY A C 1
ATOM 717 O O . GLY A 1 102 ? 51.954 23.804 46.414 1.00 14.78 255 GLY A O 1
ATOM 718 N N . THR A 1 103 ? 54.093 24.023 47.151 1.00 14.97 256 THR A N 1
ATOM 719 C CA . THR A 1 103 ? 54.115 22.773 47.899 1.00 14.31 256 THR A CA 1
ATOM 720 C C . THR A 1 103 ? 54.920 23.053 49.152 1.00 15.38 256 THR A C 1
ATOM 721 O O . THR A 1 103 ? 55.957 23.736 49.087 1.00 14.79 256 THR A O 1
ATOM 725 N N . CYS A 1 104 ? 54.454 22.541 50.304 1.00 14.20 257 CYS A N 1
ATOM 726 C CA . CYS A 1 104 ? 55.193 22.827 51.539 1.00 14.24 257 CYS A CA 1
ATOM 727 C C . CYS A 1 104 ? 54.913 21.810 52.621 1.00 15.03 257 CYS A C 1
ATOM 728 O O . CYS A 1 104 ? 53.932 21.069 52.565 1.00 14.01 257 CYS A O 1
ATOM 731 N N . VAL A 1 105 ? 55.782 21.822 53.657 1.00 13.90 258 VAL A N 1
ATOM 732 C CA . VAL A 1 105 ? 55.602 21.039 54.876 1.00 13.46 258 VAL A CA 1
ATOM 733 C C . VAL A 1 105 ? 54.787 21.951 55.775 1.00 12.88 258 VAL A C 1
ATOM 734 O O . VAL A 1 105 ? 55.231 23.082 56.091 1.00 14.91 258 VAL A O 1
ATOM 738 N N . LEU A 1 106 ? 53.584 21.491 56.146 1.00 12.97 259 LEU A N 1
ATOM 739 C CA . LEU A 1 106 ? 52.612 22.309 56.847 1.00 13.31 259 LEU A CA 1
ATOM 740 C C . LEU A 1 106 ? 51.987 21.550 57.980 1.00 14.03 259 LEU A C 1
ATOM 741 O O . LEU A 1 106 ? 51.669 20.370 57.819 1.00 14.63 259 LEU A O 1
ATOM 746 N N . GLU A 1 107 ? 51.778 22.229 59.110 1.00 13.06 260 GLU A N 1
ATOM 747 C CA . GLU A 1 107 ? 51.131 21.583 60.255 1.00 13.78 260 GLU A CA 1
ATOM 748 C C . GLU A 1 107 ? 50.655 22.658 61.183 1.00 15.24 260 GLU A C 1
ATOM 749 O O . GLU A 1 107 ? 51.054 23.808 61.073 1.00 15.63 260 GLU A O 1
ATOM 755 N N . TYR A 1 108 ? 49.809 22.284 62.129 1.00 14.19 261 TYR A N 1
ATOM 756 C CA . TYR A 1 108 ? 49.306 23.220 63.117 1.00 13.70 261 TYR A CA 1
ATOM 757 C C . TYR A 1 108 ? 50.223 23.311 64.315 1.00 14.05 261 TYR A C 1
ATOM 758 O O . TYR A 1 108 ? 50.903 22.328 64.647 1.00 14.96 261 TYR A O 1
ATOM 767 N N . ALA A 1 109 ? 50.167 24.457 65.013 1.00 13.48 262 ALA A N 1
ATOM 768 C CA . ALA A 1 109 ? 50.833 24.618 66.313 1.00 14.60 262 ALA A CA 1
ATOM 769 C C . ALA A 1 109 ? 49.898 23.909 67.303 1.00 15.69 262 ALA A C 1
ATOM 770 O O . ALA A 1 109 ? 48.963 24.500 67.878 1.00 15.23 262 ALA A O 1
ATOM 772 N N . THR A 1 110 ? 50.141 22.606 67.474 1.00 13.87 263 THR A N 1
ATOM 773 C CA . THR A 1 110 ? 49.253 21.740 68.267 1.00 13.24 263 THR A CA 1
ATOM 774 C C . THR A 1 110 ? 49.072 22.206 69.737 1.00 14.16 263 THR A C 1
ATOM 775 O O . THR A 1 110 ? 47.979 21.957 70.246 1.00 13.45 263 THR A O 1
ATOM 779 N N . PRO A 1 111 ? 49.999 22.937 70.392 1.00 13.40 264 PRO A N 1
ATOM 780 C CA . PRO A 1 111 ? 49.718 23.397 71.767 1.00 12.93 264 PRO A CA 1
ATOM 781 C C . PRO A 1 111 ? 48.553 24.363 71.862 1.00 13.91 264 PRO A C 1
ATOM 782 O O . PRO A 1 111 ? 48.017 24.576 72.960 1.00 13.69 264 PRO A O 1
ATOM 786 N N . LEU A 1 112 ? 48.104 24.951 70.730 1.00 14.04 265 LEU A N 1
ATOM 787 C CA . LEU A 1 112 ? 46.910 25.790 70.799 1.00 13.58 265 LEU A CA 1
ATOM 788 C C . LEU A 1 112 ? 45.695 24.982 71.263 1.00 14.11 265 LEU A C 1
ATOM 789 O O . LEU A 1 112 ? 44.723 25.563 71.746 1.00 15.86 265 LEU A O 1
ATOM 794 N N . GLN A 1 113 ? 45.742 23.645 71.114 1.00 13.38 266 GLN A N 1
ATOM 795 C CA . GLN A 1 113 ? 44.634 22.820 71.584 1.00 12.88 266 GLN A CA 1
ATOM 796 C C . GLN A 1 113 ? 44.449 22.940 73.110 1.00 14.27 266 GLN A C 1
ATOM 797 O O . GLN A 1 113 ? 43.310 22.820 73.593 1.00 14.44 266 GLN A O 1
ATOM 803 N N . THR A 1 114 ? 45.530 23.239 73.872 1.00 12.84 267 THR A N 1
ATOM 804 C CA . THR A 1 114 ? 45.363 23.444 75.314 1.00 12.30 267 THR A CA 1
ATOM 805 C C . THR A 1 114 ? 44.543 24.713 75.539 1.00 13.44 267 THR A C 1
ATOM 806 O O . THR A 1 114 ? 43.674 24.735 76.412 1.00 14.10 267 THR A O 1
ATOM 810 N N . LEU A 1 115 ? 44.826 25.788 74.783 1.00 13.06 268 LEU A N 1
ATOM 811 C CA . LEU A 1 115 ? 44.080 27.032 74.956 1.00 12.94 268 LEU A CA 1
ATOM 812 C C . LEU A 1 115 ? 42.619 26.858 74.597 1.00 13.00 268 LEU A C 1
ATOM 813 O O . LEU A 1 115 ? 41.740 27.340 75.331 1.00 13.73 268 LEU A O 1
ATOM 818 N N . PHE A 1 116 ? 42.326 26.132 73.527 1.00 12.99 269 PHE A N 1
ATOM 819 C CA . PHE A 1 116 ? 40.942 25.886 73.159 1.00 14.15 269 PHE A CA 1
ATOM 820 C C . PHE A 1 116 ? 40.246 25.080 74.248 1.00 14.26 269 PHE A C 1
ATOM 821 O O . PHE A 1 116 ? 39.156 25.456 74.696 1.00 14.27 269 PHE A O 1
ATOM 829 N N . ALA A 1 117 ? 40.889 23.978 74.700 1.00 13.38 270 ALA A N 1
ATOM 830 C CA . ALA A 1 117 ? 40.261 23.143 75.717 1.00 13.76 270 ALA A CA 1
ATOM 831 C C . ALA A 1 117 ? 40.059 23.918 77.016 1.00 15.91 270 ALA A C 1
ATOM 832 O O . ALA A 1 117 ? 39.033 23.742 77.680 1.00 16.04 270 ALA A O 1
ATOM 834 N N . MET A 1 118 ? 40.985 24.797 77.396 1.00 13.49 271 MET A N 1
ATOM 835 C CA . MET A 1 118 ? 40.786 25.583 78.601 1.00 13.08 271 MET A CA 1
ATOM 836 C C . MET A 1 118 ? 39.585 26.491 78.468 1.00 14.73 271 MET A C 1
ATOM 837 O O . MET A 1 118 ? 38.831 26.667 79.436 1.00 15.33 271 MET A O 1
ATOM 842 N N . SER A 1 119 ? 39.367 27.062 77.274 1.00 14.66 272 SER A N 1
ATOM 843 C CA . SER A 1 119 ? 38.203 27.946 77.102 1.00 14.40 272 SER A CA 1
ATOM 844 C C . SER A 1 119 ? 36.898 27.143 77.160 1.00 16.39 272 SER A C 1
ATOM 845 O O . SER A 1 119 ? 35.838 27.742 77.378 1.00 17.81 272 SER A O 1
ATOM 848 N N . GLN A 1 120 ? 36.968 25.825 76.977 1.00 14.81 273 GLN A N 1
ATOM 849 C CA . GLN A 1 120 ? 35.802 24.924 77.033 1.00 14.98 273 GLN A CA 1
ATOM 850 C C . GLN A 1 120 ? 35.649 24.248 78.387 1.00 17.41 273 GLN A C 1
ATOM 851 O O . GLN A 1 120 ? 34.964 23.230 78.474 1.00 19.63 273 GLN A O 1
ATOM 857 N N . TYR A 1 121 ? 36.430 24.659 79.384 1.00 14.21 274 TYR A N 1
ATOM 858 C CA . TYR A 1 121 ? 36.400 24.037 80.714 1.00 14.17 274 TYR A CA 1
ATOM 859 C C . TYR A 1 121 ? 36.097 25.112 81.720 1.00 15.74 274 TYR A C 1
ATOM 860 O O . TYR A 1 121 ? 36.946 25.971 81.978 1.00 16.02 274 TYR A O 1
ATOM 869 N N . SER A 1 122 ? 34.884 25.127 82.280 1.00 16.06 275 SER A N 1
ATOM 870 C CA . SER A 1 122 ? 34.457 26.238 83.135 1.00 17.03 275 SER A CA 1
ATOM 871 C C . SER A 1 122 ? 35.360 26.459 84.343 1.00 18.81 275 SER A C 1
ATOM 872 O O . SER A 1 122 ? 35.659 27.622 84.667 1.00 19.32 275 SER A O 1
ATOM 875 N N . GLN A 1 123 ? 35.904 25.373 84.919 1.00 16.51 276 GLN A N 1
ATOM 876 C CA . GLN A 1 123 ? 36.782 25.494 86.083 1.00 17.65 276 GLN A CA 1
ATOM 877 C C . GLN A 1 123 ? 38.112 26.182 85.785 1.00 20.93 276 GLN A C 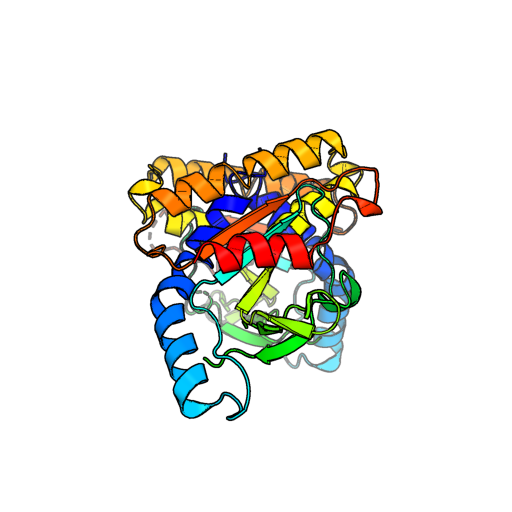1
ATOM 878 O O . GLN A 1 123 ? 38.826 26.582 86.717 1.00 21.52 276 GLN A O 1
ATOM 884 N N . ALA A 1 124 ? 38.473 26.340 84.502 1.00 16.48 277 ALA A N 1
ATOM 885 C CA . ALA A 1 124 ? 39.700 27.069 84.177 1.00 15.67 277 ALA A CA 1
ATOM 886 C C . ALA A 1 124 ? 39.523 28.602 84.326 1.00 19.21 277 ALA A C 1
ATOM 887 O O . ALA A 1 124 ? 40.526 29.321 84.327 1.00 19.60 277 ALA A O 1
ATOM 889 N N . GLY A 1 125 ? 38.271 29.097 84.403 1.00 16.83 278 GLY A N 1
ATOM 890 C CA . GLY A 1 125 ? 37.956 30.523 84.502 1.00 17.74 278 GLY A CA 1
ATOM 891 C C . GLY A 1 125 ? 38.618 31.285 83.373 1.00 19.60 278 GLY A C 1
ATOM 892 O O . GLY A 1 125 ? 39.207 32.347 83.583 1.00 19.07 278 GLY A O 1
ATOM 893 N N . PHE A 1 126 ? 38.610 30.686 82.183 1.00 16.67 279 PHE A N 1
ATOM 894 C CA . PHE A 1 126 ? 39.348 31.137 81.017 1.00 15.50 279 PHE A CA 1
ATOM 895 C C . PHE A 1 126 ? 38.378 31.465 79.886 1.00 17.92 279 PHE A C 1
ATOM 896 O O . PHE A 1 126 ? 37.801 30.557 79.264 1.00 16.84 279 PHE A O 1
ATOM 904 N N . SER A 1 127 ? 38.175 32.762 79.649 1.00 16.90 280 SER A N 1
ATOM 905 C CA . SER A 1 127 ? 37.205 33.242 78.675 1.00 17.20 280 SER A CA 1
ATOM 906 C C . SER A 1 127 ? 37.733 33.190 77.247 1.00 19.95 280 SER A C 1
ATOM 907 O O . SER A 1 127 ? 38.926 32.946 77.027 1.00 17.37 280 SER A O 1
ATOM 910 N N . ARG A 1 128 ? 36.861 33.478 76.260 1.00 19.90 281 ARG A N 1
ATOM 911 C CA . ARG A 1 128 ? 37.289 33.557 74.862 1.00 20.88 281 ARG A CA 1
ATOM 912 C C . ARG A 1 128 ? 38.304 34.706 74.711 1.00 22.76 281 ARG A C 1
ATOM 913 O O . ARG A 1 128 ? 39.273 34.580 73.965 1.00 20.19 281 ARG A O 1
ATOM 921 N N . GLU A 1 129 ? 38.110 35.822 75.451 1.00 19.49 282 GLU A N 1
ATOM 922 C CA . GLU A 1 129 ? 39.034 36.949 75.429 1.00 20.01 282 GLU A CA 1
ATOM 923 C C . GLU A 1 129 ? 40.390 36.517 75.989 1.00 20.60 282 GLU A C 1
ATOM 924 O O . GLU A 1 129 ? 41.434 36.873 75.432 1.00 19.91 282 GLU A O 1
ATOM 930 N N . ASP A 1 130 ? 40.384 35.736 77.083 1.00 17.83 283 ASP A N 1
ATOM 931 C CA . ASP A 1 130 ? 41.650 35.263 77.657 1.00 17.30 283 ASP A CA 1
ATOM 932 C C . ASP A 1 130 ? 42.339 34.337 76.663 1.00 17.78 283 ASP A C 1
ATOM 933 O O . ASP A 1 130 ? 43.566 34.409 76.508 1.00 17.92 283 ASP A O 1
ATOM 938 N N . ARG A 1 131 ? 41.564 33.494 75.987 1.00 14.70 284 ARG A N 1
ATOM 939 C CA . ARG A 1 131 ? 42.099 32.566 74.999 1.00 14.75 284 ARG A CA 1
ATOM 940 C C . ARG A 1 131 ? 42.799 33.291 73.865 1.00 18.27 284 ARG A C 1
ATOM 941 O O . ARG A 1 131 ? 43.929 32.924 73.489 1.00 16.76 284 ARG A O 1
ATOM 949 N N . LEU A 1 132 ? 42.143 34.327 73.318 1.00 16.44 285 LEU A N 1
ATOM 950 C CA . LEU A 1 132 ? 42.723 35.059 72.197 1.00 15.93 285 LEU A CA 1
ATOM 951 C C . LEU A 1 132 ? 44.005 35.752 72.593 1.00 16.78 285 LEU A C 1
ATOM 952 O O . LEU A 1 132 ? 45.005 35.719 71.853 1.00 16.94 285 LEU A O 1
ATOM 957 N N . GLU A 1 133 ? 43.998 36.348 73.782 1.00 15.34 286 GLU A N 1
ATOM 958 C CA . GLU A 1 133 ? 45.192 37.006 74.276 1.00 16.68 286 GLU A CA 1
ATOM 959 C C . GLU A 1 133 ? 46.325 36.007 74.448 1.00 17.60 286 GLU A C 1
ATOM 960 O O . GLU A 1 133 ? 47.460 36.283 74.055 1.00 17.34 286 GLU A O 1
ATOM 966 N N . GLN A 1 134 ? 46.035 34.830 75.020 1.00 15.40 287 GLN A N 1
ATOM 967 C CA . GLN A 1 134 ? 47.087 33.830 75.168 1.00 14.55 287 GLN A CA 1
ATOM 968 C C . GLN A 1 134 ? 47.555 33.266 73.842 1.00 15.38 287 GLN A C 1
ATOM 969 O O . GLN A 1 134 ? 48.728 32.974 73.703 1.00 14.70 287 GLN A O 1
ATOM 975 N N . ALA A 1 135 ? 46.669 33.153 72.838 1.00 14.35 288 ALA A N 1
ATOM 976 C CA . ALA A 1 135 ? 47.110 32.679 71.518 1.00 14.21 288 ALA A CA 1
ATOM 977 C C . ALA A 1 135 ? 48.091 33.677 70.883 1.00 14.58 288 ALA A C 1
ATOM 978 O O . ALA A 1 135 ? 49.133 33.288 70.354 1.00 14.20 288 ALA A O 1
ATOM 980 N N . LYS A 1 136 ? 47.779 34.980 70.992 1.00 14.41 289 LYS A N 1
ATOM 981 C CA . LYS A 1 136 ? 48.694 35.998 70.474 1.00 14.43 289 LYS A CA 1
ATOM 982 C C . LYS A 1 136 ? 50.004 35.980 71.251 1.00 16.06 289 LYS A C 1
ATOM 983 O O . LYS A 1 136 ? 51.078 36.098 70.661 1.00 15.53 289 LYS A O 1
ATOM 989 N N . LEU A 1 137 ? 49.943 35.836 72.593 1.00 14.56 290 LEU A N 1
ATOM 990 C CA . LEU A 1 137 ? 51.183 35.815 73.367 1.00 15.30 290 LEU A CA 1
ATOM 991 C C . LEU A 1 137 ? 51.989 34.553 73.047 1.00 14.34 290 LEU A C 1
ATOM 992 O O . LEU A 1 137 ? 53.214 34.599 73.009 1.00 15.36 290 LEU A O 1
ATOM 997 N N . PHE A 1 138 ? 51.313 33.422 72.817 1.00 13.79 291 PHE A N 1
ATOM 998 C CA . PHE A 1 138 ? 52.012 32.194 72.421 1.00 12.81 291 PHE A CA 1
ATOM 999 C C . PHE A 1 138 ? 52.778 32.438 71.114 1.00 14.60 291 PHE A C 1
ATOM 1000 O O . PHE A 1 138 ? 53.962 32.081 71.019 1.00 15.02 291 PHE A O 1
ATOM 1008 N N A CYS A 1 139 ? 52.121 33.037 70.138 0.70 13.94 292 CYS A N 1
ATOM 1009 N N B CYS A 1 139 ? 52.122 33.083 70.124 0.30 14.64 292 CYS A N 1
ATOM 1010 C CA A CYS A 1 139 ? 52.773 33.310 68.877 0.70 13.57 292 CYS A CA 1
ATOM 1011 C CA B CYS A 1 139 ? 52.743 33.420 68.840 0.30 15.62 292 CYS A CA 1
ATOM 1012 C C A CYS A 1 139 ? 54.002 34.233 69.072 0.70 14.41 292 CYS A C 1
ATOM 1013 C C B CYS A 1 139 ? 53.987 34.243 69.060 0.30 17.86 292 CYS A C 1
ATOM 1014 O O A CYS A 1 139 ? 55.094 33.952 68.536 0.70 14.45 292 CYS A O 1
ATOM 1015 O O B CYS A 1 139 ? 55.060 33.917 68.543 0.30 18.08 292 CYS A O 1
ATOM 1020 N N . GLN A 1 140 ? 53.833 35.334 69.808 1.00 14.28 293 GLN A N 1
ATOM 1021 C CA . GLN A 1 140 ? 54.933 36.258 70.026 1.00 15.69 293 GLN A CA 1
ATOM 1022 C C . GLN A 1 140 ? 56.078 35.630 70.781 1.00 16.63 293 GLN A C 1
ATOM 1023 O O . GLN A 1 140 ? 57.239 35.780 70.377 1.00 17.26 293 GLN A O 1
ATOM 1029 N N . THR A 1 141 ? 55.763 34.833 71.823 1.00 14.84 294 THR A N 1
ATOM 1030 C CA . THR A 1 141 ? 56.807 34.220 72.626 1.00 15.15 294 THR A CA 1
ATOM 1031 C C . THR A 1 141 ? 57.552 33.210 71.797 1.00 16.52 294 THR A C 1
ATOM 1032 O O . THR A 1 141 ? 58.789 33.159 71.844 1.00 15.54 294 THR A O 1
ATOM 1036 N N . LEU A 1 142 ? 56.818 32.398 70.998 1.00 14.79 295 LEU A N 1
ATOM 1037 C CA . LEU A 1 142 ? 57.463 31.391 70.161 1.00 14.77 295 LEU A CA 1
ATOM 1038 C C . LEU A 1 142 ? 58.359 32.045 69.115 1.00 16.34 295 LEU A C 1
ATOM 1039 O O . LEU A 1 142 ? 59.475 31.582 68.892 1.00 15.07 295 LEU A O 1
ATOM 1044 N N . GLU A 1 143 ? 57.886 33.127 68.461 1.00 15.63 296 GLU A N 1
ATOM 1045 C CA . GLU A 1 143 ? 58.679 33.837 67.458 1.00 16.48 296 GLU A CA 1
ATOM 1046 C C . GLU A 1 143 ? 59.986 34.307 68.108 1.00 18.31 296 GLU A C 1
ATOM 1047 O O . GLU A 1 143 ? 61.064 34.136 67.496 1.00 18.24 296 GLU A O 1
ATOM 1053 N N . ASP A 1 144 ? 59.908 34.863 69.337 1.00 16.61 297 ASP A N 1
ATOM 1054 C CA . ASP A 1 144 ? 61.097 35.354 70.028 1.00 16.81 297 ASP A CA 1
ATOM 1055 C C . ASP A 1 144 ? 62.039 34.236 70.400 1.00 18.36 297 ASP A C 1
ATOM 1056 O O . ASP A 1 144 ? 63.252 34.385 70.228 1.00 19.06 297 ASP A O 1
ATOM 1061 N N . ILE A 1 145 ? 61.526 33.093 70.866 1.00 15.70 298 ILE A N 1
ATOM 1062 C CA . ILE A 1 145 ? 62.416 31.967 71.161 1.00 15.22 298 ILE A CA 1
ATOM 1063 C C . ILE A 1 145 ? 63.124 31.506 69.889 1.00 17.69 298 ILE A C 1
ATOM 1064 O O . ILE A 1 145 ? 64.345 31.236 69.905 1.00 17.79 298 ILE A O 1
ATOM 1069 N N . LEU A 1 146 ? 62.377 31.361 68.803 1.00 16.67 299 LEU A N 1
ATOM 1070 C CA . LEU A 1 146 ? 62.971 30.891 67.550 1.00 17.22 299 LEU A CA 1
ATOM 1071 C C . LEU A 1 146 ? 64.021 31.859 67.003 1.00 21.48 299 LEU A C 1
ATOM 1072 O O . LEU A 1 146 ? 65.034 31.411 66.463 1.00 23.00 299 LEU A O 1
ATOM 1077 N N . ALA A 1 147 ? 63.819 33.159 67.191 1.00 20.58 300 ALA A N 1
ATOM 1078 C CA . ALA A 1 147 ? 64.768 34.177 66.701 1.00 22.46 300 ALA A CA 1
ATOM 1079 C C . ALA A 1 147 ? 66.113 34.076 67.399 1.00 25.96 300 ALA A C 1
ATOM 1080 O O . ALA A 1 147 ? 67.132 34.426 66.806 1.00 25.55 300 ALA A O 1
ATOM 1082 N N . ASP A 1 148 ? 66.125 33.625 68.657 1.00 22.47 301 ASP A N 1
ATOM 1083 C CA . ASP A 1 148 ? 67.368 33.500 69.435 1.00 25.20 301 ASP A CA 1
ATOM 1084 C C . ASP A 1 148 ? 67.932 32.082 69.458 1.00 30.83 301 ASP A C 1
ATOM 1085 O O . ASP A 1 148 ? 69.027 31.870 69.993 1.00 32.52 301 ASP A O 1
ATOM 1090 N N . ALA A 1 149 ? 67.199 31.119 68.896 1.00 27.27 302 ALA A N 1
ATOM 1091 C CA . ALA A 1 149 ? 67.531 29.687 68.895 1.00 27.88 302 ALA A CA 1
ATOM 1092 C C . ALA A 1 149 ? 68.492 29.279 67.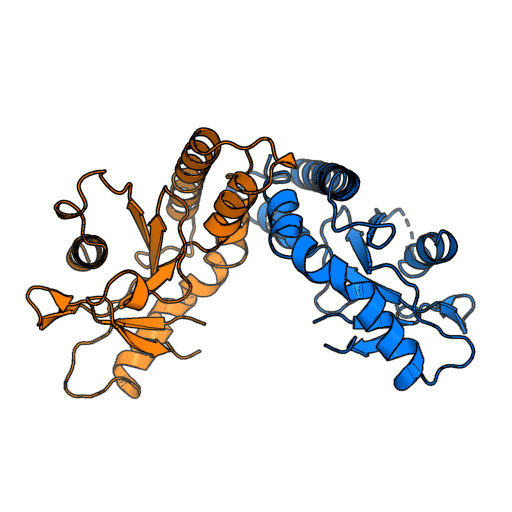813 1.00 35.15 302 ALA A C 1
ATOM 1093 O O . ALA A 1 149 ? 68.247 29.588 66.650 1.00 34.83 302 ALA A O 1
ATOM 1095 N N . PRO A 1 150 ? 69.530 28.485 68.124 1.00 32.47 303 PRO A N 1
ATOM 1096 C CA . PRO A 1 150 ? 70.468 28.068 67.062 1.00 33.16 303 PRO A CA 1
ATOM 1097 C C . PRO A 1 150 ? 69.874 27.127 66.010 1.00 38.66 303 PRO A C 1
ATOM 1098 O O . PRO A 1 150 ? 70.423 27.026 64.913 1.00 38.60 303 PRO A O 1
ATOM 1102 N N . GLU A 1 151 ? 68.745 26.461 66.324 1.00 34.51 304 GLU A N 1
ATOM 1103 C CA . GLU A 1 151 ? 68.098 25.512 65.410 1.00 34.00 304 GLU A CA 1
ATOM 1104 C C . GLU A 1 151 ? 67.286 26.192 64.317 1.00 39.16 304 GLU A C 1
ATOM 1105 O O . GLU A 1 151 ? 67.109 25.578 63.261 1.00 38.07 304 GLU A O 1
ATOM 1111 N N . SER A 1 152 ? 66.768 27.428 64.558 1.00 36.58 305 SER A N 1
ATOM 1112 C CA . SER A 1 152 ? 65.961 28.129 63.547 1.00 37.34 305 SER A CA 1
ATOM 1113 C C . SER A 1 152 ? 66.826 29.012 62.694 1.00 44.41 305 SER A C 1
ATOM 1114 O O . SER A 1 152 ? 67.142 30.151 63.065 1.00 45.38 305 SER A O 1
ATOM 1117 N N . GLN A 1 153 ? 67.204 28.470 61.539 1.00 41.60 306 GLN A N 1
ATOM 1118 C CA . GLN A 1 153 ? 68.065 29.146 60.583 1.00 41.47 306 GLN A CA 1
ATOM 1119 C C . GLN A 1 153 ? 67.338 29.303 59.283 1.00 44.61 306 GLN A C 1
ATOM 1120 O O . GLN A 1 153 ? 67.555 28.519 58.355 1.00 44.42 306 GLN A O 1
ATOM 1126 N N . ASN A 1 154 ? 66.428 30.290 59.228 1.00 41.18 307 ASN A N 1
ATOM 1127 C CA . ASN A 1 154 ? 65.583 30.544 58.057 1.00 40.52 307 ASN A CA 1
ATOM 1128 C C . ASN A 1 154 ? 64.875 29.236 57.669 1.00 40.85 307 ASN A C 1
ATOM 1129 O O . ASN A 1 154 ? 64.856 28.857 56.490 1.00 41.82 307 ASN A O 1
ATOM 1134 N N . ASN A 1 155 ? 64.342 28.509 58.683 1.00 32.71 308 ASN A N 1
ATOM 1135 C CA . ASN A 1 155 ? 63.713 27.227 58.393 1.00 29.12 308 ASN A CA 1
ATOM 1136 C C . ASN A 1 155 ? 62.347 27.023 59.091 1.00 25.75 308 ASN A C 1
ATOM 1137 O O . ASN A 1 155 ? 61.826 25.921 58.993 1.00 24.04 308 ASN A O 1
ATOM 1142 N N . CYS A 1 156 ? 61.830 28.022 59.856 1.00 21.51 309 CYS A N 1
ATOM 1143 C CA . CYS A 1 156 ? 60.511 27.900 60.537 1.00 21.18 309 CYS A CA 1
ATOM 1144 C C . CYS A 1 156 ? 59.719 29.194 60.428 1.00 23.40 309 CYS A C 1
ATOM 1145 O O . CYS A 1 156 ? 60.127 30.229 60.982 1.00 26.29 309 CYS A O 1
ATOM 1148 N N . ARG A 1 157 ? 58.540 29.108 59.825 1.00 16.54 310 ARG A N 1
ATOM 1149 C CA . ARG A 1 157 ? 57.691 30.257 59.562 1.00 15.20 310 ARG A CA 1
ATOM 1150 C C . ARG A 1 157 ? 56.333 30.097 60.215 1.00 15.30 310 ARG A C 1
ATOM 1151 O O . ARG A 1 157 ? 55.619 29.149 59.893 1.00 15.98 310 ARG A O 1
ATOM 1159 N N . LEU A 1 158 ? 55.977 31.030 61.090 1.00 15.33 311 LEU A N 1
ATOM 1160 C CA . LEU A 1 158 ? 54.701 30.996 61.802 1.00 15.62 311 LEU A CA 1
ATOM 1161 C C . LEU A 1 158 ? 53.667 31.729 61.001 1.00 17.30 311 LEU A C 1
ATOM 1162 O O . LEU A 1 158 ? 53.939 32.860 60.574 1.00 18.28 311 LEU A O 1
ATOM 1167 N N . ILE A 1 159 ? 52.535 31.098 60.784 1.00 14.88 312 ILE A N 1
ATOM 1168 C CA . ILE A 1 159 ? 51.417 31.655 60.005 1.00 14.32 312 ILE A CA 1
ATOM 1169 C C . ILE A 1 159 ? 50.263 31.904 60.961 1.00 16.39 312 ILE A C 1
ATOM 1170 O O . ILE A 1 159 ? 49.460 30.987 61.211 1.00 16.14 312 ILE A O 1
ATOM 1175 N N . ALA A 1 160 ? 50.194 33.101 61.528 1.00 15.16 313 ALA A N 1
ATOM 1176 C CA . ALA A 1 160 ? 49.129 33.435 62.470 1.00 15.26 313 ALA A CA 1
ATOM 1177 C C . ALA A 1 160 ? 48.007 34.133 61.741 1.00 17.09 313 ALA A C 1
ATOM 1178 O O . ALA A 1 160 ? 48.269 34.986 60.889 1.00 18.27 313 ALA A O 1
ATOM 1180 N N . TYR A 1 161 ? 46.767 33.764 62.025 1.00 14.55 314 TYR A N 1
ATOM 1181 C CA . TYR A 1 161 ? 45.632 34.352 61.314 1.00 15.36 314 TYR A CA 1
ATOM 1182 C C . TYR A 1 161 ? 44.355 34.348 62.105 1.00 17.52 314 TYR A C 1
ATOM 1183 O O . TYR A 1 161 ? 44.140 33.480 62.967 1.00 15.55 314 TYR A O 1
ATOM 1192 N N . GLN A 1 162 ? 43.428 35.191 61.671 1.00 18.40 315 GLN A N 1
ATOM 1193 C CA . GLN A 1 162 ? 42.083 35.319 62.198 1.00 18.59 315 GLN A CA 1
ATOM 1194 C C . GLN A 1 162 ? 41.113 35.337 61.043 1.00 24.30 315 GLN A C 1
ATOM 1195 O O . GLN A 1 162 ? 41.472 35.732 59.927 1.00 24.11 315 GLN A O 1
ATOM 1201 N N . GLU A 1 163 ? 39.903 34.861 61.275 1.00 25.54 316 GLU A N 1
ATOM 1202 C CA . GLU A 1 163 ? 38.936 34.900 60.187 1.00 28.41 316 GLU A CA 1
ATOM 1203 C C . GLU A 1 163 ? 38.324 36.325 60.074 1.00 35.45 316 GLU A C 1
ATOM 1204 O O . GLU A 1 163 ? 38.378 37.067 61.062 1.00 35.54 316 GLU A O 1
ATOM 1210 N N . PRO A 1 164 ? 37.887 36.801 58.878 1.00 33.80 317 PRO A N 1
ATOM 1211 C CA . PRO A 1 164 ? 37.374 38.190 58.800 1.00 39.29 317 PRO A CA 1
ATOM 1212 C C . PRO A 1 164 ? 36.079 38.423 59.576 1.00 61.45 317 PRO A C 1
ATOM 1213 O O . PRO A 1 164 ? 35.265 37.514 59.703 1.00 48.89 317 PRO A O 1
ATOM 1217 N N . SER A 1 169 ? 34.095 34.673 53.581 1.00 41.72 322 SER A N 1
ATOM 1218 C CA . SER A 1 169 ? 34.849 33.440 53.422 1.00 41.04 322 SER A CA 1
ATOM 1219 C C . SER A 1 169 ? 36.327 33.714 53.583 1.00 41.51 322 SER A C 1
ATOM 1220 O O . SER A 1 169 ? 36.855 34.715 53.105 1.00 42.41 322 SER A O 1
ATOM 1223 N N . PHE A 1 170 ? 36.989 32.829 54.275 1.00 33.29 323 PHE A N 1
ATOM 1224 C CA . PHE A 1 170 ? 38.411 32.993 54.496 1.00 29.24 323 PHE A CA 1
ATOM 1225 C C . PHE A 1 170 ? 39.104 31.925 53.691 1.00 29.49 323 PHE A C 1
ATOM 1226 O O . PHE A 1 170 ? 38.581 30.820 53.584 1.00 31.20 323 PHE A O 1
ATOM 1234 N N . SER A 1 171 ? 40.297 32.239 53.161 1.00 20.26 324 SER A N 1
ATOM 1235 C CA . SER A 1 171 ? 41.072 31.281 52.414 1.00 18.81 324 SER A CA 1
ATOM 1236 C C . SER A 1 171 ? 42.384 30.932 53.120 1.00 19.28 324 SER A C 1
ATOM 1237 O O . SER A 1 171 ? 43.299 31.739 53.181 1.00 18.36 324 SER A O 1
ATOM 1240 N N . LEU A 1 172 ? 42.458 29.712 53.650 1.00 17.08 325 LEU A N 1
ATOM 1241 C CA . LEU A 1 172 ? 43.666 29.281 54.336 1.00 16.01 325 LEU A CA 1
ATOM 1242 C C . LEU A 1 172 ? 44.784 29.084 53.317 1.00 17.69 325 LEU A C 1
ATOM 1243 O O . LEU A 1 172 ? 45.924 29.422 53.600 1.00 16.94 325 LEU A O 1
ATOM 1248 N N . SER A 1 173 ? 44.481 28.556 52.121 1.00 16.48 326 SER A N 1
ATOM 1249 C CA . SER A 1 173 ? 45.496 28.408 51.074 1.00 15.58 326 SER A CA 1
ATOM 1250 C C . SER A 1 173 ? 46.137 29.768 50.703 1.00 16.63 326 SER A C 1
ATOM 1251 O O . SER A 1 173 ? 47.352 29.839 50.514 1.00 15.56 326 SER A O 1
ATOM 1254 N N A GLN A 1 174 ? 45.329 30.850 50.660 0.50 15.30 327 GLN A N 1
ATOM 1255 N N B GLN A 1 174 ? 45.321 30.842 50.657 0.50 15.19 327 GLN A N 1
ATOM 1256 C CA A GLN A 1 174 ? 45.880 32.168 50.351 0.50 15.02 327 GLN A CA 1
ATOM 1257 C CA B GLN A 1 174 ? 45.819 32.180 50.361 0.50 14.80 327 GLN A CA 1
ATOM 1258 C C A GLN A 1 174 ? 46.790 32.666 51.438 0.50 16.89 327 GLN A C 1
ATOM 1259 C C B GLN A 1 174 ? 46.801 32.617 51.424 0.50 16.84 327 GLN A C 1
ATOM 1260 O O A GLN A 1 174 ? 47.794 33.314 51.168 0.50 16.22 327 GLN A O 1
ATOM 1261 O O B GLN A 1 174 ? 47.848 33.187 51.123 0.50 16.14 327 GLN A O 1
ATOM 1272 N N . GLU A 1 175 ? 46.485 32.309 52.679 1.00 16.37 328 GLU A N 1
ATOM 1273 C CA . GLU A 1 175 ? 47.341 32.680 53.778 1.00 15.65 328 GLU A CA 1
ATOM 1274 C C . GLU A 1 175 ? 48.693 31.952 53.679 1.00 15.54 328 GLU A C 1
ATOM 1275 O O . GLU A 1 175 ? 49.750 32.575 53.808 1.00 17.55 328 GLU A O 1
ATOM 1281 N N . VAL A 1 176 ? 48.654 30.636 53.390 1.00 13.94 329 VAL A N 1
ATOM 1282 C CA . VAL A 1 176 ? 49.906 29.890 53.283 1.00 14.75 329 VAL A CA 1
ATOM 1283 C C . VAL A 1 176 ? 50.725 30.379 52.081 1.00 16.29 329 VAL A C 1
ATOM 1284 O O . VAL A 1 176 ? 51.951 30.572 52.184 1.00 15.47 329 VAL A O 1
ATOM 1288 N N . LEU A 1 177 ? 50.051 30.624 50.927 1.00 14.73 330 LEU A N 1
ATOM 1289 C CA . LEU A 1 177 ? 50.789 31.058 49.731 1.00 14.42 330 LEU A CA 1
ATOM 1290 C C . LEU A 1 177 ? 51.517 32.373 49.914 1.00 15.43 330 LEU A C 1
ATOM 1291 O O . LEU A 1 177 ? 52.632 32.527 49.394 1.00 15.12 330 LEU A O 1
ATOM 1296 N N . ARG A 1 178 ? 50.938 33.294 50.706 1.00 14.20 331 ARG A N 1
ATOM 1297 C CA . ARG A 1 178 ? 51.624 34.558 50.948 1.00 14.34 331 ARG A CA 1
ATOM 1298 C C . ARG A 1 178 ? 52.970 34.300 51.624 1.00 16.13 331 ARG A C 1
ATOM 1299 O O . ARG A 1 178 ? 53.987 34.913 51.265 1.00 17.19 331 ARG A O 1
ATOM 1307 N N . HIS A 1 179 ? 52.991 33.372 52.594 1.00 15.17 332 HIS A N 1
ATOM 1308 C CA . HIS A 1 179 ? 54.232 33.040 53.286 1.00 14.89 332 HIS A CA 1
ATOM 1309 C C . HIS A 1 179 ? 55.181 32.238 52.386 1.00 17.86 332 HIS A C 1
ATOM 1310 O O . HIS A 1 179 ? 56.393 32.452 52.441 1.00 18.11 332 HIS A O 1
ATOM 1317 N N . LEU A 1 180 ? 54.652 31.320 51.560 1.00 15.59 333 LEU A N 1
ATOM 1318 C CA . LEU A 1 180 ? 55.517 30.555 50.629 1.00 17.01 333 LEU A CA 1
ATOM 1319 C C . LEU A 1 180 ? 56.237 31.477 49.667 1.00 20.09 333 LEU A C 1
ATOM 1320 O O . LEU A 1 180 ? 57.436 31.309 49.415 1.00 19.88 333 LEU A O 1
ATOM 1325 N N . ARG A 1 181 ? 55.521 32.499 49.180 1.00 16.97 334 ARG A N 1
ATOM 1326 C CA . ARG A 1 181 ? 56.099 33.454 48.233 1.00 17.86 334 ARG A CA 1
ATOM 1327 C C . ARG A 1 181 ? 57.125 34.368 48.872 1.00 21.70 334 ARG A C 1
ATOM 1328 O O . ARG A 1 181 ? 58.000 34.906 48.193 1.00 23.73 334 ARG A O 1
ATOM 1336 N N . GLN A 1 182 ? 57.042 34.525 50.186 1.00 18.34 335 GLN A N 1
ATOM 1337 C CA . GLN A 1 182 ? 57.963 35.332 50.969 1.00 18.95 335 GLN A CA 1
ATOM 1338 C C . GLN A 1 182 ? 59.297 34.601 51.117 1.00 22.78 335 GLN A C 1
ATOM 1339 O O . GLN A 1 182 ? 60.329 35.260 51.319 1.00 25.30 335 GLN A O 1
ATOM 1345 N N . GLU A 1 183 ? 59.300 33.244 51.024 1.00 19.99 336 GLU A N 1
ATOM 1346 C CA . GLU A 1 183 ? 60.527 32.459 51.123 1.00 22.70 336 GLU A CA 1
ATOM 1347 C C . GLU A 1 183 ? 61.453 32.783 49.954 1.00 40.12 336 GLU A C 1
ATOM 1348 O O . GLU A 1 183 ? 62.641 32.952 50.192 1.00 39.53 336 GLU A O 1
ATOM 1354 N N . SER B 1 1 ? 57.159 31.477 85.075 1.00 31.01 154 SER B N 1
ATOM 1355 C CA . SER B 1 1 ? 55.734 31.290 84.872 1.00 27.03 154 SER B CA 1
ATOM 1356 C C . SER B 1 1 ? 55.440 30.166 83.865 1.00 23.08 154 SER B C 1
ATOM 1357 O O . SER B 1 1 ? 54.274 29.885 83.589 1.00 23.05 154 SER B O 1
ATOM 1360 N N . VAL B 1 2 ? 56.481 29.440 83.419 1.00 15.99 155 VAL B N 1
ATOM 1361 C CA . VAL B 1 2 ? 56.227 28.331 82.499 1.00 14.40 155 VAL B CA 1
ATOM 1362 C C . VAL B 1 2 ? 55.361 27.226 83.100 1.00 15.36 155 VAL B C 1
ATOM 1363 O O . VAL B 1 2 ? 54.663 26.516 82.366 1.00 13.52 155 VAL B O 1
ATOM 1367 N N . ALA B 1 3 ? 55.408 27.068 84.440 1.00 14.84 156 ALA B N 1
ATOM 1368 C CA . ALA B 1 3 ? 54.652 25.971 85.068 1.00 13.30 156 ALA B CA 1
ATOM 1369 C C . ALA B 1 3 ? 53.174 25.944 84.772 1.00 14.89 156 ALA B C 1
ATOM 1370 O O . ALA B 1 3 ? 52.602 24.857 84.670 1.00 15.22 156 ALA B O 1
ATOM 1372 N N A HIS B 1 4 ? 52.514 27.117 84.658 0.50 13.99 157 HIS B N 1
ATOM 1373 N N B HIS B 1 4 ? 52.543 27.118 84.659 0.50 15.47 157 HIS B N 1
ATOM 1374 C CA A HIS B 1 4 ? 51.059 27.149 84.463 0.50 14.96 157 HIS B CA 1
ATOM 1375 C CA B HIS B 1 4 ? 51.100 27.218 84.474 0.50 17.18 157 HIS B CA 1
ATOM 1376 C C A HIS B 1 4 ? 50.663 26.445 83.183 0.50 14.01 157 HIS B C 1
ATOM 1377 C C B HIS B 1 4 ? 50.640 26.519 83.195 0.50 17.07 157 HIS B C 1
ATOM 1378 O O A HIS B 1 4 ? 49.763 25.610 83.191 0.50 12.09 157 HIS B O 1
ATOM 1379 O O B HIS B 1 4 ? 49.699 25.728 83.240 0.50 16.81 157 HIS B O 1
ATOM 1392 N N . GLY B 1 5 ? 51.329 26.775 82.081 1.00 13.33 158 GLY B N 1
ATOM 1393 C CA . GLY B 1 5 ? 51.012 26.143 80.808 1.00 12.89 158 GLY B CA 1
ATOM 1394 C C . GLY B 1 5 ? 51.319 24.666 80.812 1.00 13.09 158 GLY B C 1
ATOM 1395 O O . GLY B 1 5 ? 50.624 23.896 80.166 1.00 13.74 158 GLY B O 1
ATOM 1396 N N . LEU B 1 6 ? 52.414 24.286 81.489 1.00 12.37 159 LEU B N 1
ATOM 1397 C CA . LEU B 1 6 ? 52.771 22.871 81.568 1.00 12.09 159 LEU B CA 1
ATOM 1398 C C . LEU B 1 6 ? 51.704 22.094 82.327 1.00 12.44 159 LEU B C 1
ATOM 1399 O O . LEU B 1 6 ? 51.307 21.011 81.896 1.00 12.55 159 LEU B O 1
ATOM 1404 N N . ALA B 1 7 ? 51.238 22.649 83.444 1.00 12.32 160 ALA B N 1
ATOM 1405 C CA . ALA B 1 7 ? 50.209 21.935 84.226 1.00 12.39 160 ALA B CA 1
ATOM 1406 C C . ALA B 1 7 ? 48.891 21.849 83.500 1.00 13.16 160 ALA B C 1
ATOM 1407 O O . ALA B 1 7 ? 48.262 20.774 83.442 1.00 14.11 160 ALA B O 1
ATOM 1409 N N . TRP B 1 8 ? 48.456 22.962 82.901 1.00 11.88 161 TRP B N 1
ATOM 1410 C CA . TRP B 1 8 ? 47.183 22.933 82.202 1.00 12.35 161 TRP B CA 1
ATOM 1411 C C . TRP B 1 8 ? 47.191 22.025 80.996 1.00 13.50 161 TRP B C 1
ATOM 1412 O O . TRP B 1 8 ? 46.200 21.327 80.754 1.00 13.65 161 TRP B O 1
ATOM 1423 N N . SER B 1 9 ? 48.284 22.001 80.197 1.00 12.31 162 SER B N 1
ATOM 1424 C CA . SER B 1 9 ? 48.314 21.128 79.042 1.00 12.39 162 SER B CA 1
ATOM 1425 C C . SER B 1 9 ? 48.332 19.660 79.480 1.00 13.80 162 SER B C 1
ATOM 1426 O O . SER B 1 9 ? 47.653 18.824 78.886 1.00 13.56 162 SER B O 1
ATOM 1429 N N . TYR B 1 10 ? 49.104 19.346 80.534 1.00 12.51 163 TYR B N 1
ATOM 1430 C CA . TYR B 1 10 ? 49.193 17.965 81.016 1.00 12.14 163 TYR B CA 1
ATOM 1431 C C . TYR B 1 10 ? 47.833 17.477 81.493 1.00 13.24 163 TYR B C 1
ATOM 1432 O O . TYR B 1 10 ? 47.444 16.338 81.167 1.00 13.57 163 TYR B O 1
ATOM 1441 N N . TYR B 1 11 ? 47.107 18.304 82.224 1.00 12.19 164 TYR B N 1
ATOM 1442 C CA . TYR B 1 11 ? 45.761 17.876 82.607 1.00 12.70 164 TYR B CA 1
ATOM 1443 C C . TYR B 1 11 ? 44.828 17.818 81.418 1.00 14.85 164 TYR B C 1
ATOM 1444 O O . TYR B 1 11 ? 44.239 16.781 81.134 1.00 15.67 164 TYR B O 1
ATOM 1453 N N . ILE B 1 12 ? 44.697 18.945 80.685 1.00 13.06 165 ILE B N 1
ATOM 1454 C CA . ILE B 1 12 ? 43.614 19.021 79.723 1.00 12.72 165 ILE B CA 1
ATOM 1455 C C . ILE B 1 12 ? 43.826 18.181 78.477 1.00 14.55 165 ILE B C 1
ATOM 1456 O O . ILE B 1 12 ? 42.830 17.762 77.850 1.00 15.06 165 ILE B O 1
ATOM 1461 N N . GLY B 1 13 ? 45.077 17.881 78.139 1.00 13.42 166 GLY B N 1
ATOM 1462 C CA . GLY B 1 13 ? 45.397 17.074 76.983 1.00 14.38 166 GLY B CA 1
ATOM 1463 C C . GLY B 1 13 ? 45.762 15.629 77.239 1.00 16.41 166 GLY B C 1
ATOM 1464 O O . GLY B 1 13 ? 45.992 14.874 76.284 1.00 17.84 166 GLY B O 1
ATOM 1465 N N . TYR B 1 14 ? 45.809 15.233 78.508 1.00 14.27 167 TYR B N 1
ATOM 1466 C CA . TYR B 1 14 ? 46.216 13.877 78.830 1.00 13.86 167 TYR B CA 1
ATOM 1467 C C . TYR B 1 14 ? 45.454 13.328 80.017 1.00 14.09 167 TYR B C 1
ATOM 1468 O O . TYR B 1 14 ? 44.676 12.394 79.827 1.00 14.29 167 TYR B O 1
ATOM 1477 N N . LEU B 1 15 ? 45.662 13.850 81.212 1.00 13.17 168 LEU B N 1
ATOM 1478 C CA . LEU B 1 15 ? 44.998 13.235 82.370 1.00 13.59 168 LEU B CA 1
ATOM 1479 C C . LEU B 1 15 ? 43.484 13.235 82.244 1.00 16.43 168 LEU B C 1
ATOM 1480 O O . LEU B 1 15 ? 42.830 12.233 82.562 1.00 16.33 168 LEU B O 1
ATOM 1485 N N . ARG B 1 16 ? 42.906 14.332 81.762 1.00 14.92 169 ARG B N 1
ATOM 1486 C CA . ARG B 1 16 ? 41.461 14.432 81.610 1.00 15.47 169 ARG B CA 1
ATOM 1487 C C . ARG B 1 16 ? 40.944 13.342 80.687 1.00 18.23 169 ARG B C 1
ATOM 1488 O O . ARG B 1 16 ? 39.804 12.892 80.886 1.00 19.20 169 ARG B O 1
ATOM 1496 N N . LEU B 1 17 ? 41.738 12.917 79.710 1.00 16.93 170 LEU B N 1
ATOM 1497 C CA . LEU B 1 17 ? 41.328 11.935 78.713 1.00 18.67 170 LEU B CA 1
ATOM 1498 C C . LEU B 1 17 ? 41.571 10.511 79.133 1.00 20.79 170 LEU B C 1
ATOM 1499 O O . LEU B 1 17 ? 40.809 9.640 78.722 1.00 21.98 170 LEU B O 1
ATOM 1504 N N . ILE B 1 18 ? 42.625 10.239 79.902 1.00 17.15 171 ILE B N 1
ATOM 1505 C CA . ILE B 1 18 ? 42.921 8.854 80.258 1.00 16.97 171 ILE B CA 1
ATOM 1506 C C . ILE B 1 18 ? 42.307 8.424 81.573 1.00 19.26 171 ILE B C 1
ATOM 1507 O O . ILE B 1 18 ? 42.045 7.218 81.741 1.00 20.01 171 ILE B O 1
ATOM 1512 N N . LEU B 1 19 ? 42.089 9.343 82.524 1.00 16.84 172 LEU B N 1
ATOM 1513 C CA . LEU B 1 19 ? 41.599 8.939 83.831 1.00 16.54 172 LEU B CA 1
ATOM 1514 C C . LEU B 1 19 ? 40.193 8.326 83.811 1.00 21.77 172 LEU B C 1
ATOM 1515 O O . LEU B 1 19 ? 40.001 7.329 84.520 1.00 21.17 172 LEU B O 1
ATOM 1520 N N . PRO B 1 20 ? 39.229 8.774 82.990 1.00 19.05 173 PRO B N 1
ATOM 1521 C CA . PRO B 1 20 ? 37.894 8.155 83.039 1.00 19.55 173 PRO B CA 1
ATOM 1522 C C . PRO B 1 20 ? 37.837 6.660 82.740 1.00 24.22 173 P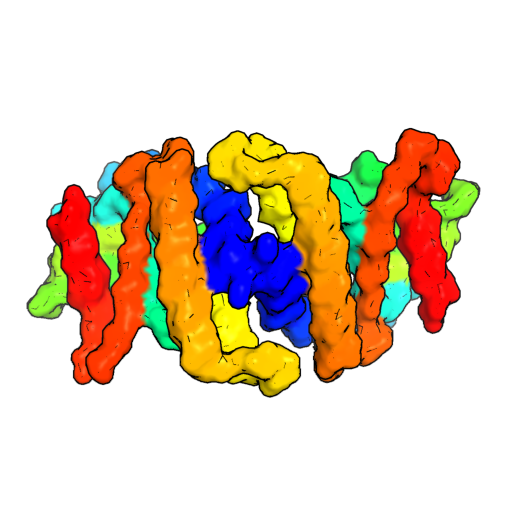RO B C 1
ATOM 1523 O O . PRO B 1 20 ? 37.026 5.985 83.370 1.00 24.97 173 PRO B O 1
ATOM 1527 N N . GLU B 1 21 ? 38.682 6.138 81.831 1.00 19.85 174 GLU B N 1
ATOM 1528 C CA . GLU B 1 21 ? 38.661 4.704 81.473 1.00 20.94 174 GLU B CA 1
ATOM 1529 C C . GLU B 1 21 ? 39.746 3.903 82.191 1.00 20.08 174 GLU B C 1
ATOM 1530 O O . GLU B 1 21 ? 39.873 2.709 81.937 1.00 20.78 174 GLU B O 1
ATOM 1536 N N . LEU B 1 22 ? 40.553 4.548 83.039 1.00 16.21 175 LEU B N 1
ATOM 1537 C CA . LEU B 1 22 ? 41.641 3.818 83.666 1.00 16.61 175 LEU B CA 1
ATOM 1538 C C . LEU B 1 22 ? 41.197 2.654 84.538 1.00 17.61 175 LEU B C 1
ATOM 1539 O O . LEU B 1 22 ? 41.773 1.566 84.433 1.00 17.47 175 LEU B O 1
ATOM 1544 N N . GLN B 1 23 ? 40.183 2.872 85.361 1.00 17.71 176 GLN B N 1
ATOM 1545 C CA . GLN B 1 23 ? 39.716 1.836 86.272 1.00 18.01 176 GLN B CA 1
ATOM 1546 C C . GLN B 1 23 ? 39.225 0.624 85.505 1.00 20.15 176 GLN B C 1
ATOM 1547 O O . GLN B 1 23 ? 39.543 -0.514 85.879 1.00 18.86 176 GLN B O 1
ATOM 1553 N N . ALA B 1 24 ? 38.508 0.856 84.404 1.00 18.29 177 ALA B N 1
ATOM 1554 C CA . ALA B 1 24 ? 38.006 -0.240 83.587 1.00 18.17 177 ALA B CA 1
ATOM 1555 C C . ALA B 1 24 ? 39.159 -0.997 82.950 1.00 19.65 177 ALA B C 1
ATOM 1556 O O . ALA B 1 24 ? 39.128 -2.229 82.913 1.00 18.73 177 ALA B O 1
ATOM 1558 N N . ARG B 1 25 ? 40.205 -0.297 82.473 1.00 15.53 178 ARG B N 1
ATOM 1559 C CA . ARG B 1 25 ? 41.345 -0.968 81.890 1.00 14.41 178 ARG B CA 1
ATOM 1560 C C . ARG B 1 25 ? 42.068 -1.824 82.923 1.00 15.46 178 ARG B C 1
ATOM 1561 O O . ARG B 1 25 ? 42.482 -2.938 82.596 1.00 15.20 178 ARG B O 1
ATOM 1569 N N . ILE B 1 26 ? 42.211 -1.309 84.159 1.00 14.14 179 ILE B N 1
ATOM 1570 C CA . ILE B 1 26 ? 42.890 -2.081 85.190 1.00 13.85 179 ILE B CA 1
ATOM 1571 C C . ILE B 1 26 ? 42.062 -3.316 85.566 1.00 16.04 179 ILE B C 1
ATOM 1572 O O . ILE B 1 26 ? 42.632 -4.404 85.719 1.00 15.70 179 ILE B O 1
ATOM 1577 N N . ARG B 1 27 ? 40.725 -3.139 85.693 1.00 15.21 180 ARG B N 1
ATOM 1578 C CA . ARG B 1 27 ? 39.868 -4.294 86.030 1.00 14.68 180 ARG B CA 1
ATOM 1579 C C . ARG B 1 27 ? 39.942 -5.343 84.928 1.00 17.64 180 ARG B C 1
ATOM 1580 O O . ARG B 1 27 ? 40.073 -6.540 85.250 1.00 17.11 180 ARG B O 1
ATOM 1588 N N . THR B 1 28 ? 39.907 -4.939 83.650 1.00 16.55 181 THR B N 1
ATOM 1589 C CA . THR B 1 28 ? 40.035 -5.906 82.545 1.00 15.70 181 THR B CA 1
ATOM 1590 C C . THR B 1 28 ? 41.377 -6.641 82.615 1.00 19.77 181 THR B C 1
ATOM 1591 O O . THR B 1 28 ? 41.433 -7.863 82.421 1.00 18.53 181 THR B O 1
ATOM 1595 N N . TYR B 1 29 ? 42.476 -5.894 82.870 1.00 16.96 182 TYR B N 1
ATOM 1596 C CA . TYR B 1 29 ? 43.780 -6.517 82.945 1.00 15.74 182 TYR B CA 1
ATOM 1597 C C . TYR B 1 29 ? 43.795 -7.546 84.085 1.00 17.26 182 TYR B C 1
ATOM 1598 O O . TYR B 1 29 ? 44.213 -8.704 83.864 1.00 17.81 182 TYR B O 1
ATOM 1607 N N . ASN B 1 30 ? 43.318 -7.156 85.275 1.00 15.10 183 ASN B N 1
ATOM 1608 C CA . ASN B 1 30 ? 43.359 -8.041 86.427 1.00 14.93 183 ASN B CA 1
ATOM 1609 C C . ASN B 1 30 ? 42.569 -9.308 86.215 1.00 18.38 183 ASN B C 1
ATOM 1610 O O . ASN B 1 30 ? 42.982 -10.392 86.647 1.00 17.42 183 ASN B O 1
ATOM 1615 N N . GLN B 1 31 ? 41.445 -9.195 85.533 1.00 16.02 184 GLN B N 1
ATOM 1616 C CA . GLN B 1 31 ? 40.602 -10.376 85.302 1.00 15.47 184 GLN B CA 1
ATOM 1617 C C . GLN B 1 31 ? 41.095 -11.247 84.175 1.00 19.06 184 GLN B C 1
ATOM 1618 O O . GLN B 1 31 ? 41.040 -12.482 84.297 1.00 20.34 184 GLN B O 1
ATOM 1624 N N . HIS B 1 32 ? 41.483 -10.646 83.041 1.00 16.28 185 HIS B N 1
ATOM 1625 C CA . HIS B 1 32 ? 41.715 -11.419 81.827 1.00 17.04 185 HIS B CA 1
ATOM 1626 C C . HIS B 1 32 ? 43.148 -11.560 81.357 1.00 23.97 185 HIS B C 1
ATOM 1627 O O . HIS B 1 32 ? 43.416 -12.455 80.540 1.00 25.33 185 HIS B O 1
ATOM 1634 N N . TYR B 1 33 ? 44.057 -10.679 81.798 1.00 19.72 186 TYR B N 1
ATOM 1635 C CA . TYR B 1 33 ? 45.429 -10.678 81.279 1.00 21.15 186 TYR B CA 1
ATOM 1636 C C . TYR B 1 33 ? 46.524 -10.918 82.275 1.00 25.26 186 TYR B C 1
ATOM 1637 O O . TYR B 1 33 ? 47.622 -11.301 81.891 1.00 27.17 186 TYR B O 1
ATOM 1646 N N . ASN B 1 34 ? 46.280 -10.651 83.526 1.00 20.01 187 ASN B N 1
ATOM 1647 C CA . ASN B 1 34 ? 47.309 -10.820 84.531 1.00 19.80 187 ASN B CA 1
ATOM 1648 C C . ASN B 1 34 ? 47.633 -12.292 84.751 1.00 26.10 187 ASN B C 1
ATOM 1649 O O . ASN B 1 34 ? 46.738 -13.133 84.635 1.00 26.70 187 ASN B O 1
ATOM 1654 N N . ASN B 1 35 ? 48.890 -12.605 85.142 1.00 23.04 188 ASN B N 1
ATOM 1655 C CA . ASN B 1 35 ? 49.280 -13.985 85.478 1.00 22.30 188 ASN B CA 1
ATOM 1656 C C . ASN B 1 35 ? 48.503 -14.415 86.746 1.00 25.27 188 ASN B C 1
ATOM 1657 O O . ASN B 1 35 ? 48.150 -13.577 87.589 1.00 24.89 188 ASN B O 1
ATOM 1662 N N . LEU B 1 36 ? 48.206 -15.717 86.861 1.00 23.96 189 LEU B N 1
ATOM 1663 C CA . LEU B 1 36 ? 47.434 -16.235 87.989 1.00 23.17 189 LEU B CA 1
ATOM 1664 C C . LEU B 1 36 ? 48.116 -16.062 89.331 1.00 25.84 189 LEU B C 1
ATOM 1665 O O . LEU B 1 36 ? 47.489 -15.586 90.269 1.00 25.37 189 LEU B O 1
ATOM 1670 N N . LEU B 1 37 ? 49.388 -16.420 89.425 1.00 22.68 190 LEU B N 1
ATOM 1671 C CA . LEU B 1 37 ? 50.067 -16.496 90.706 1.00 23.06 190 LEU B CA 1
ATOM 1672 C C . LEU B 1 37 ? 50.868 -15.258 91.080 1.00 25.21 190 LEU B C 1
ATOM 1673 O O . LEU B 1 37 ? 52.025 -15.356 91.456 1.00 24.28 190 LEU B O 1
ATOM 1678 N N . ARG B 1 38 ? 50.212 -14.088 91.057 1.00 23.19 191 ARG B N 1
ATOM 1679 C CA . ARG B 1 38 ? 50.819 -12.833 91.491 1.00 22.66 191 ARG B CA 1
ATOM 1680 C C . ARG B 1 38 ? 49.725 -11.832 91.821 1.00 26.34 191 ARG B C 1
ATOM 1681 O O . ARG B 1 38 ? 48.558 -12.052 91.509 1.00 26.53 191 ARG B O 1
ATOM 1689 N N . GLY B 1 39 ? 50.117 -10.750 92.481 1.00 25.10 192 GLY B N 1
ATOM 1690 C CA . GLY B 1 39 ? 49.188 -9.703 92.856 1.00 23.78 192 GLY B CA 1
ATOM 1691 C C . GLY B 1 39 ? 48.498 -8.987 91.707 1.00 22.49 192 GLY B C 1
ATOM 1692 O O . GLY B 1 39 ? 49.011 -8.934 90.592 1.00 22.89 192 GLY B O 1
ATOM 1693 N N . ALA B 1 40 ? 47.322 -8.446 92.008 1.00 20.93 193 ALA B N 1
ATOM 1694 C CA . ALA B 1 40 ? 46.493 -7.625 91.146 1.00 19.31 193 ALA B CA 1
ATOM 1695 C C . ALA B 1 40 ? 47.131 -6.252 91.070 1.00 21.14 193 ALA B C 1
ATOM 1696 O O . ALA B 1 40 ? 47.780 -5.791 92.019 1.00 21.87 193 ALA B O 1
ATOM 1698 N N . VAL B 1 41 ? 46.943 -5.581 89.941 1.00 16.77 194 VAL B N 1
ATOM 1699 C CA . VAL B 1 41 ? 47.411 -4.199 89.798 1.00 15.13 194 VAL B CA 1
ATOM 1700 C C . VAL B 1 41 ? 46.499 -3.299 90.600 1.00 16.92 194 VAL B C 1
ATOM 1701 O O . VAL B 1 41 ? 45.268 -3.413 90.531 1.00 15.73 194 VAL B O 1
ATOM 1705 N N . SER B 1 42 ? 47.086 -2.366 91.345 1.00 16.29 195 SER B N 1
ATOM 1706 C CA . SER B 1 42 ? 46.335 -1.383 92.104 1.00 15.96 195 SER B CA 1
ATOM 1707 C C . SER B 1 42 ? 45.584 -0.421 91.155 1.00 17.96 195 SER B C 1
ATOM 1708 O O . SER B 1 42 ? 45.907 -0.329 89.963 1.00 17.69 195 SER B O 1
ATOM 1711 N N . GLN B 1 43 ? 44.557 0.265 91.679 1.00 18.29 196 GLN B N 1
ATOM 1712 C CA . GLN B 1 43 ? 43.642 1.062 90.870 1.00 19.31 196 GLN B CA 1
ATOM 1713 C C . GLN B 1 43 ? 43.939 2.536 90.471 1.00 26.42 196 GLN B C 1
ATOM 1714 O O . GLN B 1 43 ? 43.188 3.084 89.673 1.00 27.95 196 GLN B O 1
ATOM 1720 N N . ARG B 1 44 ? 44.914 3.160 91.009 1.00 22.86 197 ARG B N 1
ATOM 1721 C CA . ARG B 1 44 ? 45.126 4.567 90.637 1.00 19.08 197 ARG B CA 1
ATOM 1722 C C . ARG B 1 44 ? 46.294 4.726 89.655 1.00 18.35 197 ARG B C 1
ATOM 1723 O O . ARG B 1 44 ? 47.156 3.868 89.597 1.00 18.70 197 ARG B O 1
ATOM 1731 N N . LEU B 1 45 ? 46.363 5.863 88.928 1.00 15.06 198 LEU B N 1
ATOM 1732 C CA . LEU B 1 45 ? 47.545 6.168 88.133 1.00 14.73 198 LEU B CA 1
ATOM 1733 C C . LEU B 1 45 ? 48.515 6.915 89.072 1.00 15.12 198 LEU B C 1
ATOM 1734 O O . LEU B 1 45 ? 48.157 7.966 89.614 1.00 16.09 198 LEU B O 1
ATOM 1739 N N . TYR B 1 46 ? 49.714 6.353 89.271 1.00 12.36 199 TYR B N 1
ATOM 1740 C CA . TYR B 1 46 ? 50.731 6.970 90.113 1.00 12.18 199 TYR B CA 1
ATOM 1741 C C . TYR B 1 46 ? 51.703 7.746 89.244 1.00 12.87 199 TYR B C 1
ATOM 1742 O O . TYR B 1 46 ? 52.287 7.192 88.324 1.00 13.02 199 TYR B O 1
ATOM 1751 N N . ILE B 1 47 ? 51.828 9.059 89.534 1.00 13.45 200 ILE B N 1
ATOM 1752 C CA . ILE B 1 47 ? 52.633 9.946 88.705 1.00 12.28 200 ILE B CA 1
ATOM 1753 C C . ILE B 1 47 ? 53.803 10.473 89.491 1.00 12.18 200 ILE B C 1
ATOM 1754 O O . ILE B 1 47 ? 53.622 11.190 90.469 1.00 13.02 200 ILE B O 1
ATOM 1759 N N . LEU B 1 48 ? 55.001 10.147 89.041 1.00 11.60 201 LEU B N 1
ATOM 1760 C CA . LEU B 1 48 ? 56.220 10.607 89.696 1.00 12.45 201 LEU B CA 1
ATOM 1761 C C . LEU B 1 48 ? 56.510 12.032 89.284 1.00 12.56 201 LEU B C 1
ATOM 1762 O O . LEU B 1 48 ? 56.612 12.346 88.092 1.00 12.83 201 LEU B O 1
ATOM 1767 N N . LEU B 1 49 ? 56.658 12.895 90.284 1.00 11.87 202 LEU B N 1
ATOM 1768 C CA . LEU B 1 49 ? 56.933 14.319 90.073 1.00 12.11 202 LEU B CA 1
ATOM 1769 C C . LEU B 1 49 ? 58.218 14.710 90.843 1.00 11.58 202 LEU B C 1
ATOM 1770 O O . LEU B 1 49 ? 58.161 15.311 91.924 1.00 12.38 202 LEU B O 1
ATOM 1775 N N . PRO B 1 50 ? 59.378 14.314 90.316 1.00 10.74 203 PRO B N 1
ATOM 1776 C CA . PRO B 1 50 ? 60.635 14.698 90.985 1.00 11.03 203 PRO B CA 1
ATOM 1777 C C . PRO B 1 50 ? 60.808 16.194 90.872 1.00 12.84 203 PRO B C 1
ATOM 1778 O O . PRO B 1 50 ? 60.792 16.751 89.775 1.00 13.29 203 PRO B O 1
ATOM 1782 N N . LEU B 1 51 ? 61.009 16.860 91.998 1.00 11.63 204 LEU B N 1
ATOM 1783 C CA . LEU B 1 51 ? 61.188 18.304 91.957 1.00 12.25 204 LEU B CA 1
ATOM 1784 C C . LEU B 1 51 ? 62.476 18.721 91.252 1.00 13.10 204 LEU B C 1
ATOM 1785 O O . LEU B 1 51 ? 62.564 19.871 90.791 1.00 12.51 204 LEU B O 1
ATOM 1790 N N . ASP B 1 52 ? 63.446 17.790 91.115 1.00 12.18 205 ASP B N 1
ATOM 1791 C CA . ASP B 1 52 ? 64.646 18.094 90.361 1.00 11.66 205 ASP B CA 1
ATOM 1792 C C . ASP B 1 52 ? 64.451 17.956 88.864 1.00 13.24 205 ASP B C 1
ATOM 1793 O O . ASP B 1 52 ? 65.369 18.226 88.094 1.00 13.05 205 ASP B O 1
ATOM 1798 N N . CYS B 1 53 ? 63.244 17.527 88.441 1.00 11.73 206 CYS B N 1
ATOM 1799 C CA . CYS B 1 53 ? 62.892 17.417 87.009 1.00 11.13 206 CYS B CA 1
ATOM 1800 C C . CYS B 1 53 ? 63.711 16.386 86.258 1.00 13.09 206 CYS B C 1
ATOM 1801 O O . CYS B 1 53 ? 63.765 16.430 85.016 1.00 14.59 206 CYS B O 1
ATOM 1804 N N . GLY B 1 54 ? 64.327 15.458 86.986 1.00 11.90 207 GLY B N 1
ATOM 1805 C CA . GLY B 1 54 ? 65.152 14.414 86.390 1.00 12.45 207 GLY B CA 1
ATOM 1806 C C . GLY B 1 54 ? 64.320 13.229 85.986 1.00 14.09 207 GLY B C 1
ATOM 1807 O O . GLY B 1 54 ? 63.979 12.406 86.828 1.00 16.38 207 GLY B O 1
ATOM 1808 N N . VAL B 1 55 ? 63.943 13.167 84.719 1.00 13.70 208 VAL B N 1
ATOM 1809 C CA . VAL B 1 55 ? 63.079 12.095 84.196 1.00 13.98 208 VAL B CA 1
ATOM 1810 C C . VAL B 1 55 ? 63.954 11.084 83.429 1.00 19.61 208 VAL B C 1
ATOM 1811 O O . VAL B 1 55 ? 64.602 11.485 82.482 1.00 21.28 208 VAL B O 1
ATOM 1815 N N . PRO B 1 56 ? 64.024 9.819 83.902 1.00 20.27 209 PRO B N 1
ATOM 1816 C CA . PRO B 1 56 ? 64.887 8.821 83.258 1.00 23.08 209 PRO B CA 1
ATOM 1817 C C . PRO B 1 56 ? 64.173 8.152 82.087 1.00 33.45 209 PRO B C 1
ATOM 1818 O O . PRO B 1 56 ? 62.938 8.158 82.037 1.00 34.90 209 PRO B O 1
ATOM 1822 N N . ASP B 1 57 ? 64.919 7.521 81.190 1.00 33.24 210 ASP B N 1
ATOM 1823 C CA . ASP B 1 57 ? 64.249 6.811 80.103 1.00 34.65 210 ASP B CA 1
ATOM 1824 C C . ASP B 1 57 ? 63.744 5.429 80.539 1.00 38.30 210 ASP B C 1
ATOM 1825 O O . ASP B 1 57 ? 62.785 4.913 79.958 1.00 39.69 210 ASP B O 1
ATOM 1830 N N . ASN B 1 58 ? 64.299 4.894 81.629 1.00 34.67 211 ASN B N 1
ATOM 1831 C CA . ASN B 1 58 ? 63.908 3.586 82.185 1.00 33.39 211 ASN B CA 1
ATOM 1832 C C . ASN B 1 58 ? 63.813 3.648 83.717 1.00 35.83 211 ASN B C 1
ATOM 1833 O O . ASN B 1 58 ? 64.835 3.883 84.365 1.00 35.37 211 ASN B O 1
ATOM 1838 N N . LEU B 1 59 ? 62.603 3.397 84.307 1.00 31.23 212 LEU B N 1
ATOM 1839 C CA . LEU B 1 59 ? 62.369 3.388 85.763 1.00 30.27 212 LEU B CA 1
ATOM 1840 C C . LEU B 1 59 ? 63.276 2.398 86.528 1.00 35.14 212 LEU B C 1
ATOM 1841 O O . LEU B 1 59 ? 63.753 2.737 87.619 1.00 34.05 212 LEU B O 1
ATOM 1846 N N . SER B 1 60 ? 63.507 1.178 85.967 1.00 32.80 213 SER B N 1
ATOM 1847 C CA . SER B 1 60 ? 64.384 0.166 86.583 1.00 34.19 213 SER B CA 1
ATOM 1848 C C . SER B 1 60 ? 65.849 0.624 86.684 1.00 40.38 213 SER B C 1
ATOM 1849 O O . SER B 1 60 ? 66.557 0.212 87.608 1.00 40.90 213 SER B O 1
ATOM 1852 N N . MET B 1 61 ? 66.290 1.502 85.758 1.00 37.29 214 MET B N 1
ATOM 1853 C CA . MET B 1 61 ? 67.634 2.085 85.781 1.00 37.94 214 MET B CA 1
ATOM 1854 C C . MET B 1 61 ? 67.731 3.150 86.878 1.00 38.03 214 MET B C 1
ATOM 1855 O O . MET B 1 61 ? 68.824 3.394 87.398 1.00 37.71 214 MET B O 1
ATOM 1860 N N . ALA B 1 62 ? 66.574 3.757 87.259 1.00 31.92 215 ALA B N 1
ATOM 1861 C CA . ALA B 1 62 ? 66.513 4.743 88.333 1.00 30.05 215 ALA B CA 1
ATOM 1862 C C . ALA B 1 62 ? 66.484 4.016 89.651 1.00 29.96 215 ALA B C 1
ATOM 1863 O O . ALA B 1 62 ? 67.111 4.476 90.594 1.00 30.39 215 ALA B O 1
ATOM 1865 N N . ASP B 1 63 ? 65.751 2.869 89.727 1.00 24.78 216 ASP B N 1
ATOM 1866 C CA . ASP B 1 63 ? 65.675 2.076 90.956 1.00 23.79 216 ASP B CA 1
ATOM 1867 C C . ASP B 1 63 ? 65.505 0.583 90.614 1.00 29.63 216 ASP B C 1
ATOM 1868 O O . ASP B 1 63 ? 64.467 0.215 90.079 1.00 28.61 216 ASP B O 1
ATOM 1873 N N . PRO B 1 64 ? 66.460 -0.304 90.991 1.00 27.24 217 PRO B N 1
ATOM 1874 C CA . PRO B 1 64 ? 66.289 -1.754 90.714 1.00 26.96 217 PRO B CA 1
ATOM 1875 C C . PRO B 1 64 ? 65.097 -2.414 91.443 1.00 27.34 217 PRO B C 1
ATOM 1876 O O . PRO B 1 64 ? 64.722 -3.551 91.136 1.00 27.79 217 PRO B O 1
ATOM 1880 N N . ASN B 1 65 ? 64.508 -1.710 92.401 1.00 19.92 218 ASN B N 1
ATOM 1881 C CA . ASN B 1 65 ? 63.337 -2.167 93.141 1.00 17.31 218 ASN B CA 1
ATOM 1882 C C . ASN B 1 65 ? 62.011 -1.809 92.437 1.00 17.85 218 ASN B C 1
ATOM 1883 O O . ASN B 1 65 ? 60.959 -1.944 93.036 1.00 19.55 218 ASN B O 1
ATOM 1888 N N . ILE B 1 66 ? 62.084 -1.264 91.212 1.00 16.38 219 ILE B N 1
ATOM 1889 C CA . ILE B 1 66 ? 60.898 -0.921 90.422 1.00 15.85 219 ILE B CA 1
ATOM 1890 C C . ILE B 1 66 ? 61.103 -1.671 89.123 1.00 20.27 219 ILE B C 1
ATOM 1891 O O . ILE B 1 66 ? 62.025 -1.349 88.365 1.00 22.72 219 ILE B O 1
ATOM 1896 N N . ARG B 1 67 ? 60.301 -2.723 88.887 1.00 17.64 220 ARG B N 1
ATOM 1897 C CA . ARG B 1 67 ? 60.506 -3.610 87.747 1.00 18.48 220 ARG B CA 1
ATOM 1898 C C . ARG B 1 67 ? 59.319 -3.655 86.821 1.00 17.63 220 ARG B C 1
ATOM 1899 O O . ARG B 1 67 ? 58.202 -3.878 87.270 1.00 17.90 220 ARG B O 1
ATOM 1907 N N . PHE B 1 68 ? 59.566 -3.440 85.538 1.00 17.08 221 PHE B N 1
ATOM 1908 C CA . PHE B 1 68 ? 58.495 -3.454 84.538 1.00 17.02 221 PHE B CA 1
ATOM 1909 C C . PHE B 1 68 ? 57.848 -4.825 84.456 1.00 18.89 221 PHE B C 1
ATOM 1910 O O . PHE B 1 68 ? 58.588 -5.828 84.367 1.00 19.79 221 PHE B O 1
ATOM 1918 N N . LEU B 1 69 ? 56.503 -4.877 84.420 1.00 15.85 222 LEU B N 1
ATOM 1919 C CA . LEU B 1 69 ? 55.792 -6.138 84.293 1.00 16.98 222 LEU B CA 1
ATOM 1920 C C . LEU B 1 69 ? 55.102 -6.255 82.948 1.00 19.94 222 LEU B C 1
ATOM 1921 O O . LEU B 1 69 ? 55.183 -7.316 82.324 1.00 20.21 222 LEU B O 1
ATOM 1926 N N . ASP B 1 70 ? 54.349 -5.231 82.530 1.00 16.60 223 ASP B N 1
ATOM 1927 C CA . ASP B 1 70 ? 53.517 -5.316 81.345 1.00 16.34 223 ASP B CA 1
ATOM 1928 C C . ASP B 1 70 ? 53.007 -3.959 80.933 1.00 17.45 223 ASP B C 1
ATOM 1929 O O . ASP B 1 70 ? 52.948 -3.038 81.749 1.00 17.01 223 ASP B O 1
ATOM 1934 N N . LYS B 1 71 ? 52.533 -3.858 79.689 1.00 16.60 224 LYS B N 1
ATOM 1935 C CA . LYS B 1 71 ? 51.805 -2.671 79.260 1.00 16.99 224 LYS B CA 1
ATOM 1936 C C . LYS B 1 71 ? 50.364 -2.855 79.729 1.00 19.55 224 LYS B C 1
ATOM 1937 O O . LYS B 1 71 ? 49.851 -3.980 79.807 1.00 19.51 224 LYS B O 1
ATOM 1943 N N . LEU B 1 72 ? 49.708 -1.760 80.110 1.00 16.47 225 LEU B N 1
ATOM 1944 C CA . LEU B 1 72 ? 48.310 -1.805 80.469 1.00 16.90 225 LEU B CA 1
ATOM 1945 C C . LEU B 1 72 ? 47.525 -1.739 79.148 1.00 21.06 225 LEU B C 1
ATOM 1946 O O . LEU B 1 72 ? 47.564 -0.698 78.471 1.00 18.83 225 LEU B O 1
ATOM 1951 N N . PRO B 1 73 ? 46.750 -2.772 78.758 1.00 18.82 226 PRO B N 1
ATOM 1952 C CA . PRO B 1 73 ? 46.057 -2.698 77.462 1.00 19.24 226 PRO B CA 1
ATOM 1953 C C . PRO B 1 73 ? 45.047 -1.578 77.350 1.00 21.83 226 PRO B C 1
ATOM 1954 O O . PRO B 1 73 ? 44.484 -1.120 78.347 1.00 19.51 226 PRO B O 1
ATOM 1958 N N . GLN B 1 74 ? 44.831 -1.167 76.081 1.00 23.24 227 GLN B N 1
ATOM 1959 C CA . GLN B 1 74 ? 43.858 -0.208 75.562 1.00 44.36 227 GLN B CA 1
ATOM 1960 C C . GLN B 1 74 ? 44.385 1.219 75.600 1.00 89.27 227 GLN B C 1
ATOM 1961 O O . GLN B 1 74 ? 45.110 1.616 74.691 1.00 54.53 227 GLN B O 1
ATOM 1967 N N . SER B 1 88 ? 49.915 4.944 76.042 1.00 32.87 241 SER B N 1
ATOM 1968 C CA . SER B 1 88 ? 50.777 3.882 76.534 1.00 29.71 241 SER B CA 1
ATOM 1969 C C . SER B 1 88 ? 51.021 4.039 78.038 1.00 27.71 241 SER B C 1
ATOM 1970 O O . SER B 1 88 ? 51.582 5.048 78.485 1.00 26.25 241 SER B O 1
ATOM 1973 N N . ASN B 1 89 ? 50.553 3.057 78.817 1.00 19.19 242 ASN B N 1
ATOM 1974 C CA . ASN B 1 89 ? 50.732 3.025 80.281 1.00 16.23 242 ASN B CA 1
ATOM 1975 C C . ASN B 1 89 ? 51.351 1.710 80.654 1.00 16.32 242 ASN B C 1
ATOM 1976 O O . ASN B 1 89 ? 51.112 0.702 79.973 1.00 17.02 242 ASN B O 1
ATOM 1981 N N . SER B 1 90 ? 52.179 1.715 81.693 1.00 14.55 243 SER B N 1
ATOM 1982 C CA . SER B 1 90 ? 52.979 0.576 82.091 1.00 14.26 243 SER B CA 1
ATOM 1983 C C . SER B 1 90 ? 52.741 0.212 83.527 1.00 14.09 243 SER B C 1
ATOM 1984 O O . SER B 1 90 ? 52.565 1.074 84.398 1.00 14.91 243 SER B O 1
ATOM 1987 N N . ILE B 1 91 ? 52.759 -1.118 83.784 1.00 13.47 244 ILE B N 1
ATOM 1988 C CA . ILE B 1 91 ? 52.580 -1.699 85.094 1.00 12.20 244 ILE B CA 1
ATOM 1989 C C . ILE B 1 91 ? 53.942 -2.129 85.613 1.00 14.03 244 ILE B C 1
ATOM 1990 O O . ILE B 1 91 ? 54.715 -2.777 84.893 1.00 13.98 244 ILE B O 1
ATOM 1995 N N . TYR B 1 92 ? 54.198 -1.788 86.893 1.00 13.34 245 TYR B N 1
ATOM 1996 C CA . TYR B 1 92 ? 55.469 -2.144 87.553 1.00 13.16 245 TYR B CA 1
ATOM 1997 C C . TYR B 1 92 ? 55.219 -2.864 88.845 1.00 14.72 245 TYR B C 1
ATOM 1998 O O . TYR B 1 92 ? 54.261 -2.553 89.557 1.00 15.04 245 TYR B O 1
ATOM 2007 N N . GLU B 1 93 ? 56.161 -3.737 89.206 1.00 16.47 246 GLU B N 1
ATOM 2008 C CA . GLU B 1 93 ? 56.187 -4.309 90.538 1.00 18.13 246 GLU B CA 1
ATOM 2009 C C . GLU B 1 93 ? 57.220 -3.517 91.360 1.00 17.56 246 GLU B C 1
ATOM 2010 O O . GLU B 1 93 ? 58.253 -3.056 90.836 1.00 19.10 246 GLU B O 1
ATOM 2016 N N A LEU B 1 94 ? 56.920 -3.329 92.621 0.70 15.26 247 LEU B N 1
ATOM 2017 N N B LEU B 1 94 ? 56.915 -3.355 92.640 0.30 15.12 247 LEU B N 1
ATOM 2018 C CA A LEU B 1 94 ? 57.783 -2.634 93.570 0.70 15.70 247 LEU B CA 1
ATOM 2019 C CA B LEU B 1 94 ? 57.678 -2.593 93.627 0.30 15.30 247 LEU B CA 1
ATOM 2020 C C A LEU B 1 94 ? 58.306 -3.670 94.543 0.70 19.49 247 LEU B C 1
ATOM 2021 C C B LEU B 1 94 ? 58.251 -3.568 94.659 0.30 19.26 247 LEU B C 1
ATOM 2022 O O A LEU B 1 94 ? 57.531 -4.479 95.052 0.70 20.95 247 LEU B O 1
ATOM 2023 O O B LEU B 1 94 ? 57.467 -4.267 95.306 0.30 18.26 247 LEU B O 1
ATOM 2032 N N . LEU B 1 95 ? 59.589 -3.598 94.829 1.00 17.30 248 LEU B N 1
ATOM 2033 C CA . LEU B 1 95 ? 60.242 -4.506 95.789 1.00 18.27 248 LEU B CA 1
ATOM 2034 C C . LEU B 1 95 ? 60.582 -3.789 97.071 1.00 20.88 248 LEU B C 1
ATOM 2035 O O . LEU B 1 95 ? 60.927 -2.610 97.047 1.00 19.54 248 LEU B O 1
ATOM 2040 N N . GLU B 1 96 ? 60.549 -4.535 98.182 1.00 19.93 249 GLU B N 1
ATOM 2041 C CA . GLU B 1 96 ? 60.936 -4.064 99.522 1.00 19.72 249 GLU B CA 1
ATOM 2042 C C . GLU B 1 96 ? 61.592 -5.268 100.196 1.00 24.89 249 GLU B C 1
ATOM 2043 O O . GLU B 1 96 ? 61.037 -6.363 100.140 1.00 24.99 249 GLU B O 1
ATOM 2049 N N . ASN B 1 97 ? 62.799 -5.077 100.769 1.00 25.22 250 ASN B N 1
ATOM 2050 C CA . ASN B 1 97 ? 63.598 -6.169 101.390 1.00 25.90 250 ASN B CA 1
ATOM 2051 C C . ASN B 1 97 ? 63.838 -7.331 100.414 1.00 31.57 250 ASN B C 1
ATOM 2052 O O . ASN B 1 97 ? 63.892 -8.492 100.825 1.00 32.02 250 ASN B O 1
ATOM 2057 N N . GLY B 1 98 ? 63.905 -7.017 99.128 1.00 29.02 251 GLY B N 1
ATOM 2058 C CA . GLY B 1 98 ? 64.133 -8.009 98.088 1.00 29.32 251 GLY B CA 1
ATOM 2059 C C . GLY B 1 98 ? 62.926 -8.774 97.590 1.00 35.70 251 GLY B C 1
ATOM 2060 O O . GLY B 1 98 ? 63.073 -9.630 96.712 1.00 39.19 251 GLY B O 1
ATOM 2061 N N . GLN B 1 99 ? 61.728 -8.487 98.119 1.00 29.87 252 GLN B N 1
ATOM 2062 C CA . GLN B 1 99 ? 60.508 -9.203 97.747 1.00 29.73 252 GLN B CA 1
ATOM 2063 C C . GLN B 1 99 ? 59.461 -8.272 97.135 1.00 29.57 252 GLN B C 1
ATOM 2064 O O . GLN B 1 99 ? 59.456 -7.082 97.436 1.00 25.02 252 GLN B O 1
ATOM 2070 N N . ARG B 1 100 ? 58.483 -8.851 96.395 1.00 27.47 253 ARG B N 1
ATOM 2071 C CA . ARG B 1 100 ? 57.364 -8.095 95.805 1.00 27.04 253 ARG B CA 1
ATOM 2072 C C . ARG B 1 100 ? 56.488 -7.489 96.898 1.00 27.26 253 ARG B C 1
ATOM 2073 O O . ARG B 1 100 ? 56.102 -8.183 97.829 1.00 29.18 253 ARG B O 1
ATOM 2081 N N . ALA B 1 101 ? 56.243 -6.156 96.839 1.00 19.78 254 ALA B N 1
ATOM 2082 C CA . ALA B 1 101 ? 55.512 -5.406 97.827 1.00 19.02 254 ALA B CA 1
ATOM 2083 C C . ALA B 1 101 ? 54.332 -4.610 97.257 1.00 19.87 254 ALA B C 1
ATOM 2084 O O . ALA B 1 101 ? 53.501 -4.087 97.994 1.00 20.15 254 ALA B O 1
ATOM 2086 N N . GLY B 1 102 ? 54.254 -4.521 95.937 1.00 17.64 255 GLY B N 1
ATOM 2087 C CA . GLY B 1 102 ? 53.113 -3.826 95.340 1.00 17.17 255 GLY B CA 1
ATOM 2088 C C . GLY B 1 102 ? 53.197 -3.846 93.836 1.00 15.10 255 GLY B C 1
ATOM 2089 O O . GLY B 1 102 ? 54.256 -4.146 93.306 1.00 16.48 255 GLY B O 1
ATOM 2090 N N . THR B 1 103 ? 52.055 -3.605 93.148 1.00 15.38 256 THR B N 1
ATOM 2091 C CA . THR B 1 103 ? 51.977 -3.588 91.673 1.00 14.68 256 THR B CA 1
ATOM 2092 C C . THR B 1 103 ? 51.087 -2.448 91.282 1.00 14.94 256 THR B C 1
ATOM 2093 O O . THR B 1 103 ? 49.977 -2.330 91.780 1.00 14.93 256 THR B O 1
ATOM 2097 N N . CYS B 1 104 ? 51.591 -1.578 90.394 1.00 13.70 257 CYS B N 1
ATOM 2098 C CA . CYS B 1 104 ? 50.785 -0.404 90.039 1.00 14.08 257 CYS B CA 1
ATOM 2099 C C . CYS B 1 104 ? 51.130 0.122 88.653 1.00 13.08 257 CYS B C 1
ATOM 2100 O O . CYS B 1 104 ? 52.143 -0.235 88.044 1.00 13.81 257 CYS B O 1
ATOM 2103 N N . VAL B 1 105 ? 50.269 1.034 88.179 1.00 13.43 258 VAL B N 1
ATOM 2104 C CA . VAL B 1 105 ? 50.474 1.747 86.911 1.00 12.44 258 VAL B CA 1
ATOM 2105 C C . VAL B 1 105 ? 51.252 3.009 87.321 1.00 12.90 258 VAL B C 1
ATOM 2106 O O . VAL B 1 105 ? 50.775 3.793 88.159 1.00 13.75 258 VAL B O 1
ATOM 2110 N N . LEU B 1 106 ? 52.453 3.162 86.770 1.00 12.37 259 LEU B N 1
ATOM 2111 C CA . LEU B 1 106 ? 53.375 4.198 87.239 1.00 12.50 259 LEU B CA 1
ATOM 2112 C C . LEU B 1 106 ? 54.016 4.879 86.032 1.00 12.55 259 LEU B C 1
ATOM 2113 O O . LEU B 1 106 ? 54.409 4.218 85.079 1.00 12.58 259 LEU B O 1
ATOM 2118 N N . GLU B 1 107 ? 54.210 6.209 86.134 1.00 12.26 260 GLU B N 1
ATOM 2119 C CA . GLU B 1 107 ? 54.892 6.934 85.061 1.00 12.53 260 GLU B CA 1
ATOM 2120 C C . GLU B 1 107 ? 55.343 8.261 85.619 1.00 12.26 260 GLU B C 1
ATOM 2121 O O . GLU B 1 107 ? 54.927 8.660 86.690 1.00 13.51 260 GLU B O 1
ATOM 2127 N N . TYR B 1 108 ? 56.165 8.960 84.877 1.00 12.74 261 TYR B N 1
ATOM 2128 C CA . TYR B 1 108 ? 56.587 10.294 85.263 1.00 12.27 261 TYR B CA 1
ATOM 2129 C C . TYR B 1 108 ? 55.672 11.372 84.712 1.00 12.95 261 TYR B C 1
ATOM 2130 O O . TYR B 1 108 ? 55.011 11.185 83.697 1.00 13.06 261 TYR B O 1
ATOM 2139 N N . ALA B 1 109 ? 55.664 12.546 85.390 1.00 12.08 262 ALA B N 1
ATOM 2140 C CA . ALA B 1 109 ? 55.004 13.758 84.888 1.00 12.77 262 ALA B CA 1
ATOM 2141 C C . ALA B 1 109 ? 55.965 14.296 83.819 1.00 13.54 262 ALA B C 1
ATOM 2142 O O . ALA B 1 109 ? 56.879 15.092 84.083 1.00 13.31 262 ALA B O 1
ATOM 2144 N N . THR B 1 110 ? 55.775 13.813 82.586 1.00 12.29 263 THR B N 1
ATOM 2145 C CA . THR B 1 110 ? 56.693 14.079 81.472 1.00 11.71 263 THR B CA 1
ATOM 2146 C C . THR B 1 110 ? 56.881 15.592 81.118 1.00 11.99 263 THR B C 1
ATOM 2147 O O . THR B 1 110 ? 57.980 15.913 80.667 1.00 12.20 263 THR B O 1
ATOM 2151 N N . PRO B 1 111 ? 55.934 16.512 81.421 1.00 11.20 264 PRO B N 1
ATOM 2152 C CA . 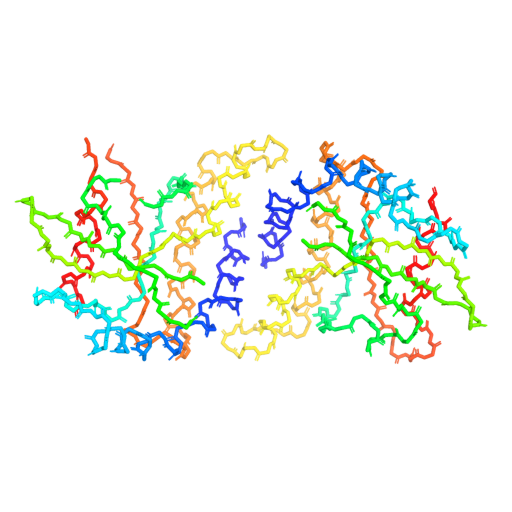PRO B 1 111 ? 56.204 17.938 81.141 1.00 11.12 264 PRO B CA 1
ATOM 2153 C C . PRO B 1 111 ? 57.375 18.498 81.941 1.00 12.69 264 PRO B C 1
ATOM 2154 O O . PRO B 1 111 ? 57.924 19.575 81.601 1.00 12.00 264 PRO B O 1
ATOM 2158 N N . LEU B 1 112 ? 57.794 17.808 83.009 1.00 11.49 265 LEU B N 1
ATOM 2159 C CA . LEU B 1 112 ? 58.975 18.278 83.742 1.00 12.23 265 LEU B CA 1
ATOM 2160 C C . LEU B 1 112 ? 60.197 18.289 82.834 1.00 12.10 265 LEU B C 1
ATOM 2161 O O . LEU B 1 112 ? 61.176 18.989 83.137 1.00 12.59 265 LEU B O 1
ATOM 2166 N N . GLN B 1 113 ? 60.187 17.514 81.749 1.00 11.02 266 GLN B N 1
ATOM 2167 C CA . GLN B 1 113 ? 61.310 17.510 80.807 1.00 11.14 266 GLN B CA 1
ATOM 2168 C C . GLN B 1 113 ? 61.520 18.900 80.181 1.00 12.91 266 GLN B C 1
ATOM 2169 O O . GLN B 1 113 ? 62.650 19.251 79.883 1.00 12.75 266 GLN B O 1
ATOM 2175 N N . THR B 1 114 ? 60.445 19.712 80.040 1.00 11.31 267 THR B N 1
ATOM 2176 C CA . THR B 1 114 ? 60.636 21.064 79.503 1.00 10.99 267 THR B CA 1
ATOM 2177 C C . THR B 1 114 ? 61.461 21.861 80.511 1.00 13.64 267 THR B C 1
ATOM 2178 O O . THR B 1 114 ? 62.362 22.607 80.108 1.00 13.12 267 THR B O 1
ATOM 2182 N N . LEU B 1 115 ? 61.131 21.743 81.800 1.00 12.05 268 LEU B N 1
ATOM 2183 C CA . LEU B 1 115 ? 61.855 22.508 82.826 1.00 11.84 268 LEU B CA 1
ATOM 2184 C C . LEU B 1 115 ? 63.311 22.086 82.900 1.00 13.40 268 LEU B C 1
ATOM 2185 O O . LEU B 1 115 ? 64.211 22.938 82.979 1.00 14.05 268 LEU B O 1
ATOM 2190 N N . PHE B 1 116 ? 63.565 20.782 82.810 1.00 12.06 269 PHE B N 1
ATOM 2191 C CA . PHE B 1 116 ? 64.936 20.326 82.824 1.00 11.67 269 PHE B CA 1
ATOM 2192 C C . PHE B 1 116 ? 65.711 20.890 81.626 1.00 13.67 269 PHE B C 1
ATOM 2193 O O . PHE B 1 116 ? 66.815 21.459 81.763 1.00 14.12 269 PHE B O 1
ATOM 2201 N N . ALA B 1 117 ? 65.129 20.737 80.428 1.00 12.52 270 ALA B N 1
ATOM 2202 C CA . ALA B 1 117 ? 65.828 21.199 79.226 1.00 12.65 270 ALA B CA 1
ATOM 2203 C C . ALA B 1 117 ? 66.063 22.694 79.264 1.00 14.83 270 ALA B C 1
ATOM 2204 O O . ALA B 1 117 ? 67.148 23.154 78.845 1.00 14.53 270 ALA B O 1
ATOM 2206 N N . MET B 1 118 ? 65.108 23.470 79.788 1.00 12.45 271 MET B N 1
ATOM 2207 C CA . MET B 1 118 ? 65.318 24.919 79.864 1.00 12.72 271 MET B CA 1
ATOM 2208 C C . MET B 1 118 ? 66.498 25.233 80.768 1.00 15.54 271 MET B C 1
ATOM 2209 O O . MET B 1 118 ? 67.275 26.169 80.465 1.00 15.64 271 MET B O 1
ATOM 2214 N N . SER B 1 119 ? 66.679 24.449 81.849 1.00 14.58 272 SER B N 1
ATOM 2215 C CA . SER B 1 119 ? 67.786 24.733 82.774 1.00 14.74 272 SER B CA 1
ATOM 2216 C C . SER B 1 119 ? 69.113 24.444 82.114 1.00 16.44 272 SER B C 1
ATOM 2217 O O . SER B 1 119 ? 70.144 24.958 82.593 1.00 18.69 272 SER B O 1
ATOM 2220 N N . GLN B 1 120 ? 69.133 23.677 81.030 1.00 14.73 273 GLN B N 1
ATOM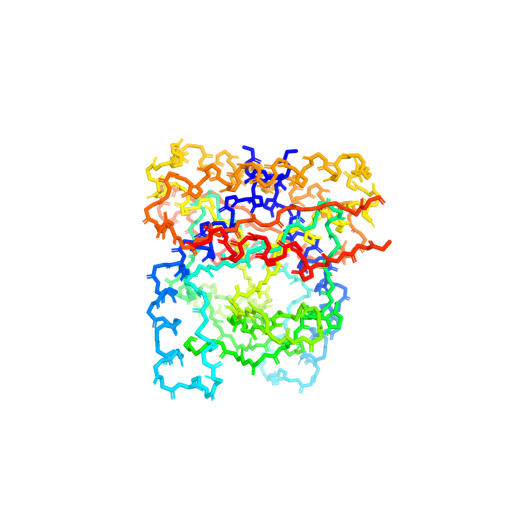 2221 C CA . GLN B 1 120 ? 70.349 23.321 80.329 1.00 16.39 273 GLN B CA 1
ATOM 2222 C C . GLN B 1 120 ? 70.581 24.169 79.097 1.00 19.22 273 GLN B C 1
ATOM 2223 O O . GLN B 1 120 ? 71.608 23.989 78.436 1.00 20.51 273 GLN B O 1
ATOM 2229 N N . TYR B 1 121 ? 69.695 25.125 78.792 1.00 16.27 274 TYR B N 1
ATOM 2230 C CA . TYR B 1 121 ? 69.756 25.937 77.575 1.00 15.50 274 TYR B CA 1
ATOM 2231 C C . TYR B 1 121 ? 70.102 27.358 77.995 1.00 17.95 274 TYR B C 1
ATOM 2232 O O . TYR B 1 121 ? 69.316 28.037 78.644 1.00 18.77 274 TYR B O 1
ATOM 2241 N N . SER B 1 122 ? 71.329 27.807 77.646 1.00 18.81 275 SER B N 1
ATOM 2242 C CA . SER B 1 122 ? 71.803 29.107 78.131 1.00 20.65 275 SER B CA 1
ATOM 2243 C C . SER B 1 122 ? 70.905 30.276 77.766 1.00 22.26 275 SER B C 1
ATOM 2244 O O . SER B 1 122 ? 70.658 31.152 78.612 1.00 21.41 275 SER B O 1
ATOM 2247 N N . GLN B 1 123 ? 70.313 30.234 76.552 1.00 18.22 276 GLN B N 1
ATOM 2248 C CA . GLN B 1 123 ? 69.445 31.318 76.115 1.00 20.23 276 GLN B CA 1
ATOM 2249 C C . GLN B 1 123 ? 68.172 31.457 76.926 1.00 24.32 276 GLN B C 1
ATOM 2250 O O . GLN B 1 123 ? 67.525 32.495 76.844 1.00 25.89 276 GLN B O 1
ATOM 2256 N N . ALA B 1 124 ? 67.791 30.425 77.707 1.00 19.89 277 ALA B N 1
ATOM 2257 C CA . ALA B 1 124 ? 66.593 30.538 78.518 1.00 19.77 277 ALA B CA 1
ATOM 2258 C C . ALA B 1 124 ? 66.811 31.395 79.770 1.00 21.53 277 ALA B C 1
ATOM 2259 O O . ALA B 1 124 ? 65.815 31.784 80.386 1.00 23.38 277 ALA B O 1
ATOM 2261 N N . GLY B 1 125 ? 68.077 31.616 80.183 1.00 19.69 278 GLY B N 1
ATOM 2262 C CA . GLY B 1 125 ? 68.421 32.357 81.407 1.00 19.95 278 GLY B CA 1
ATOM 2263 C C . GLY B 1 125 ? 67.684 31.776 82.600 1.00 23.56 278 GLY B C 1
ATOM 2264 O O . GLY B 1 125 ? 67.065 32.498 83.380 1.00 24.14 278 GLY B O 1
ATOM 2265 N N . PHE B 1 126 ? 67.656 30.430 82.674 1.00 18.83 279 PHE B N 1
ATOM 2266 C CA . PHE B 1 126 ? 66.830 29.681 83.625 1.00 17.66 279 PHE B CA 1
ATOM 2267 C C . PHE B 1 126 ? 67.716 28.826 84.508 1.00 18.76 279 PHE B C 1
ATOM 2268 O O . PHE B 1 126 ? 68.265 27.834 84.042 1.00 17.70 279 PHE B O 1
ATOM 2276 N N . SER B 1 127 ? 67.925 29.243 85.763 1.00 17.14 280 SER B N 1
ATOM 2277 C CA . SER B 1 127 ? 68.818 28.558 86.692 1.00 17.80 280 SER B CA 1
ATOM 2278 C C . SER B 1 127 ? 68.226 27.299 87.310 1.00 18.81 280 SER B C 1
ATOM 2279 O O . SER B 1 127 ? 67.021 27.042 87.162 1.00 18.44 280 SER B O 1
ATOM 2282 N N . ARG B 1 128 ? 69.039 26.543 88.075 1.00 18.42 281 ARG B N 1
ATOM 2283 C CA . ARG B 1 128 ? 68.526 25.386 88.811 1.00 18.00 281 ARG B CA 1
ATOM 2284 C C . ARG B 1 128 ? 67.481 25.849 89.839 1.00 18.68 281 ARG B C 1
ATOM 2285 O O . ARG B 1 128 ? 66.462 25.178 90.061 1.00 17.81 281 ARG B O 1
ATOM 2293 N N . GLU B 1 129 ? 67.717 26.998 90.483 1.00 18.71 282 GLU B N 1
ATOM 2294 C CA . GLU B 1 129 ? 66.774 27.560 91.436 1.00 18.66 282 GLU B CA 1
ATOM 2295 C C . GLU B 1 129 ? 65.460 27.938 90.728 1.00 17.82 282 GLU B C 1
ATOM 2296 O O . GLU B 1 129 ? 64.373 27.704 91.263 1.00 18.21 282 GLU B O 1
ATOM 2302 N N . ASP B 1 130 ? 65.543 28.517 89.517 1.00 17.77 283 ASP B N 1
ATOM 2303 C CA . ASP B 1 130 ? 64.322 28.843 88.762 1.00 16.08 283 ASP B CA 1
ATOM 2304 C C . ASP B 1 130 ? 63.564 27.552 88.402 1.00 16.86 283 ASP B C 1
ATOM 2305 O O . ASP B 1 130 ? 62.321 27.524 88.485 1.00 16.30 283 ASP B O 1
ATOM 2310 N N . ARG B 1 131 ? 64.306 26.509 88.047 1.00 14.43 284 ARG B N 1
ATOM 2311 C CA . ARG B 1 131 ? 63.729 25.225 87.709 1.00 13.96 284 ARG B CA 1
ATOM 2312 C C . ARG B 1 131 ? 62.966 24.632 88.882 1.00 15.61 284 ARG B C 1
ATOM 2313 O O . ARG B 1 131 ? 61.824 24.170 88.720 1.00 14.72 284 ARG B O 1
ATOM 2321 N N . LEU B 1 132 ? 63.566 24.663 90.073 1.00 14.63 285 LEU B N 1
ATOM 2322 C CA . LEU B 1 132 ? 62.924 24.124 91.276 1.00 15.57 285 LEU B CA 1
ATOM 2323 C C . LEU B 1 132 ? 61.652 24.883 91.604 1.00 16.59 285 LEU B C 1
ATOM 2324 O O . LEU B 1 132 ? 60.612 24.280 91.930 1.00 15.70 285 LEU B O 1
ATOM 2329 N N . GLU B 1 133 ? 61.699 26.206 91.483 1.00 15.59 286 GLU B N 1
ATOM 2330 C CA . GLU B 1 133 ? 60.524 27.021 91.720 1.00 15.80 286 GLU B CA 1
ATOM 2331 C C . GLU B 1 133 ? 59.415 26.659 90.748 1.00 14.69 286 GLU B C 1
ATOM 2332 O O . GLU B 1 133 ? 58.253 26.503 91.157 1.00 16.55 286 GLU B O 1
ATOM 2338 N N . GLN B 1 134 ? 59.760 26.489 89.456 1.00 13.26 287 GLN B N 1
ATOM 2339 C CA . GLN B 1 134 ? 58.721 26.114 88.501 1.00 13.65 287 GLN B CA 1
ATOM 2340 C C . GLN B 1 134 ? 58.201 24.688 88.709 1.00 13.88 287 GLN B C 1
ATOM 2341 O O . GLN B 1 134 ? 57.026 24.440 88.491 1.00 13.44 287 GLN B O 1
ATOM 2347 N N . ALA B 1 135 ? 59.057 23.768 89.176 1.00 12.70 288 ALA B N 1
ATOM 2348 C CA . ALA B 1 135 ? 58.579 22.404 89.441 1.00 12.44 288 ALA B CA 1
ATOM 2349 C C . ALA B 1 135 ? 57.586 22.410 90.599 1.00 12.81 288 ALA B C 1
ATOM 2350 O O . ALA B 1 135 ? 56.553 21.746 90.525 1.00 12.58 288 ALA B O 1
ATOM 2352 N N . LYS B 1 136 ? 57.870 23.214 91.657 1.00 12.67 289 LYS B N 1
ATOM 2353 C CA . LYS B 1 136 ? 56.926 23.333 92.759 1.00 12.36 289 LYS B CA 1
ATOM 2354 C C . LYS B 1 136 ? 55.631 23.950 92.296 1.00 13.63 289 LYS B C 1
ATOM 2355 O O . LYS B 1 136 ? 54.560 23.473 92.693 1.00 13.73 289 LYS B O 1
ATOM 2361 N N . LEU B 1 137 ? 55.701 24.990 91.461 1.00 13.28 290 LEU B N 1
ATOM 2362 C CA . LEU B 1 137 ? 54.475 25.612 90.982 1.00 14.01 290 LEU B CA 1
ATOM 2363 C C . LEU B 1 137 ? 53.685 24.664 90.088 1.00 14.56 290 LEU B C 1
ATOM 2364 O O . LEU B 1 137 ? 52.442 24.645 90.117 1.00 15.22 290 LEU B O 1
ATOM 2369 N N . PHE B 1 138 ? 54.398 23.863 89.286 1.00 13.54 291 PHE B N 1
ATOM 2370 C CA . PHE B 1 138 ? 53.719 22.870 88.435 1.00 13.38 291 PHE B CA 1
ATOM 2371 C C . PHE B 1 138 ? 52.955 21.873 89.317 1.00 15.52 291 PHE B C 1
ATOM 2372 O O . PHE B 1 138 ? 51.787 21.586 89.064 1.00 14.26 291 PHE B O 1
ATOM 2380 N N A CYS B 1 139 ? 53.602 21.365 90.352 0.70 13.30 292 CYS B N 1
ATOM 2381 N N B CYS B 1 139 ? 53.594 21.390 90.402 0.30 15.19 292 CYS B N 1
ATOM 2382 C CA A CYS B 1 139 ? 52.929 20.457 91.262 0.70 12.68 292 CYS B CA 1
ATOM 2383 C CA B CYS B 1 139 ? 52.963 20.488 91.369 0.30 16.16 292 CYS B CA 1
ATOM 2384 C C A CYS B 1 139 ? 51.692 21.106 91.928 0.70 14.07 292 CYS B C 1
ATOM 2385 C C B CYS B 1 139 ? 51.709 21.097 91.932 0.30 17.96 292 CYS B C 1
ATOM 2386 O O A CYS B 1 139 ? 50.609 20.505 91.968 0.70 13.93 292 CYS B O 1
ATOM 2387 O O B CYS B 1 139 ? 50.645 20.465 91.915 0.30 18.02 292 CYS B O 1
ATOM 2392 N N . GLN B 1 140 ? 51.853 22.326 92.468 1.00 14.10 293 GLN B N 1
ATOM 2393 C CA . GLN B 1 140 ? 50.757 23.004 93.144 1.00 15.01 293 GLN B CA 1
ATOM 2394 C C . GLN B 1 140 ? 49.609 23.268 92.205 1.00 14.88 293 GLN B C 1
ATOM 2395 O O . GLN B 1 140 ? 48.445 22.997 92.555 1.00 15.10 293 GLN B O 1
ATOM 2401 N N . THR B 1 141 ? 49.921 23.736 90.979 1.00 13.57 294 THR B N 1
ATOM 2402 C CA . THR B 1 141 ? 48.875 24.056 90.010 1.00 13.92 294 THR B CA 1
ATOM 2403 C C . THR B 1 141 ? 48.161 22.787 89.602 1.00 14.00 294 THR B C 1
ATOM 2404 O O . THR B 1 141 ? 46.914 22.758 89.550 1.00 14.87 294 THR B O 1
ATOM 2408 N N . LEU B 1 142 ? 48.921 21.703 89.307 1.00 13.97 295 LEU B N 1
ATOM 2409 C CA . LEU B 1 142 ? 48.299 20.447 88.897 1.00 14.26 295 LEU B CA 1
ATOM 2410 C C . LEU B 1 142 ? 47.427 19.880 90.022 1.00 15.90 295 LEU B C 1
ATOM 2411 O O . LEU B 1 142 ? 46.332 19.396 89.740 1.00 15.60 295 LEU B O 1
ATOM 2416 N N . GLU B 1 143 ? 47.883 19.955 91.279 1.00 14.87 296 GLU B N 1
ATOM 2417 C CA . GLU B 1 143 ? 47.044 19.475 92.374 1.00 15.27 296 GLU B CA 1
ATOM 2418 C C . GLU B 1 143 ? 45.741 20.261 92.496 1.00 17.72 296 GLU B C 1
ATOM 2419 O O . GLU B 1 143 ? 44.681 19.669 92.713 1.00 19.40 296 GLU B O 1
ATOM 2425 N N . ASP B 1 144 ? 45.801 21.590 92.279 1.00 16.28 297 ASP B N 1
ATOM 2426 C CA . ASP B 1 144 ? 44.588 22.393 92.335 1.00 16.23 297 ASP B CA 1
ATOM 2427 C C . ASP B 1 144 ? 43.646 22.012 91.207 1.00 18.56 297 ASP B C 1
ATOM 2428 O O . ASP B 1 144 ? 42.432 21.863 91.424 1.00 19.89 297 ASP B O 1
ATOM 2433 N N . ILE B 1 145 ? 44.192 21.805 89.990 1.00 14.78 298 ILE B N 1
ATOM 2434 C CA . ILE B 1 145 ? 43.337 21.415 88.876 1.00 14.51 298 ILE B CA 1
ATOM 2435 C C . ILE B 1 145 ? 42.674 20.069 89.145 1.00 18.95 298 ILE B C 1
ATOM 2436 O O . ILE B 1 145 ? 41.462 19.890 88.919 1.00 19.35 298 ILE B O 1
ATOM 2441 N N . LEU B 1 146 ? 43.477 19.097 89.605 1.00 17.54 299 LEU B N 1
ATOM 2442 C CA . LEU B 1 146 ? 42.939 17.755 89.835 1.00 17.71 299 LEU B CA 1
ATOM 2443 C C . LEU B 1 146 ? 41.899 17.721 90.930 1.00 21.43 299 LEU B C 1
ATOM 2444 O O . LEU B 1 146 ? 40.940 16.964 90.816 1.00 22.19 299 LEU B O 1
ATOM 2449 N N . ALA B 1 147 ? 42.031 18.581 91.943 1.00 19.92 300 ALA B N 1
ATOM 2450 C CA . ALA B 1 147 ? 41.079 18.649 93.050 1.00 21.64 300 ALA B CA 1
ATOM 2451 C C . ALA B 1 147 ? 39.694 19.056 92.572 1.00 26.11 300 ALA B C 1
ATOM 2452 O O . ALA B 1 147 ? 38.697 18.640 93.166 1.00 28.28 300 ALA B O 1
ATOM 2454 N N . ASP B 1 148 ? 39.622 19.883 91.525 1.00 24.20 301 ASP B N 1
ATOM 2455 C CA . ASP B 1 148 ? 38.354 20.379 91.009 1.00 25.33 301 ASP B CA 1
ATOM 2456 C C . ASP B 1 148 ? 37.871 19.628 89.786 1.00 27.72 301 ASP B C 1
ATOM 2457 O O . ASP B 1 148 ? 36.760 19.890 89.331 1.00 27.96 301 ASP B O 1
ATOM 2462 N N . ALA B 1 149 ? 38.688 18.702 89.246 1.00 24.42 302 ALA B N 1
ATOM 2463 C CA . ALA B 1 149 ? 38.410 17.971 88.014 1.00 23.31 302 ALA B CA 1
ATOM 2464 C C . ALA B 1 149 ? 37.475 16.795 88.164 1.00 29.61 302 ALA B C 1
ATOM 2465 O O . ALA B 1 149 ? 37.734 15.943 89.021 1.00 31.07 302 ALA B O 1
ATOM 2467 N N . PRO B 1 150 ? 36.430 16.689 87.286 1.00 26.47 303 PRO B N 1
ATOM 2468 C CA . PRO B 1 150 ? 35.502 15.545 87.385 1.00 26.93 303 PRO B CA 1
ATOM 2469 C C . PRO B 1 150 ? 36.121 14.213 86.969 1.00 31.77 303 PRO B C 1
ATOM 2470 O O . PRO B 1 150 ? 35.575 13.179 87.312 1.00 34.13 303 PRO B O 1
ATOM 2474 N N . GLU B 1 151 ? 37.210 14.203 86.213 1.00 26.87 304 GLU B N 1
ATOM 2475 C CA . GLU B 1 151 ? 37.805 12.920 85.802 1.00 26.47 304 GLU B CA 1
ATOM 2476 C C . GLU B 1 151 ? 38.619 12.274 86.922 1.00 32.96 304 GLU B C 1
ATOM 2477 O O . GLU B 1 151 ? 38.803 11.056 86.914 1.00 33.97 304 GLU B O 1
ATOM 2483 N N . SER B 1 152 ? 39.110 13.079 87.881 1.00 28.09 305 SER B N 1
ATOM 2484 C CA . SER B 1 152 ? 39.899 12.547 88.997 1.00 29.40 305 SER B CA 1
ATOM 2485 C C . SER B 1 152 ? 38.948 12.039 90.102 1.00 35.83 305 SER B C 1
ATOM 2486 O O . SER B 1 152 ? 38.487 12.831 90.920 1.00 37.19 305 SER B O 1
ATOM 2489 N N . GLN B 1 153 ? 38.627 10.729 90.100 1.00 34.29 306 GLN B N 1
ATOM 2490 C CA . GLN B 1 153 ? 37.711 10.118 91.082 1.00 34.74 306 GLN B CA 1
ATOM 2491 C C . GLN B 1 153 ? 38.429 9.038 91.831 1.00 37.28 306 GLN B C 1
ATOM 2492 O O . GLN B 1 153 ? 38.240 7.854 91.542 1.00 37.76 306 GLN B O 1
ATOM 2498 N N . ASN B 1 154 ? 39.300 9.439 92.778 1.00 33.06 307 ASN B N 1
ATOM 2499 C CA . ASN B 1 154 ? 40.139 8.504 93.532 1.00 31.70 307 ASN B CA 1
ATOM 2500 C C . ASN B 1 154 ? 40.896 7.596 92.550 1.00 31.33 307 ASN B C 1
ATOM 2501 O O . ASN B 1 154 ? 40.955 6.380 92.742 1.00 31.16 307 ASN B O 1
ATOM 2506 N N . ASN B 1 155 ? 41.436 8.186 91.467 1.00 27.50 308 ASN B N 1
ATOM 2507 C CA . ASN B 1 155 ? 42.114 7.368 90.455 1.00 25.09 308 ASN B CA 1
ATOM 2508 C C . ASN B 1 155 ? 43.465 7.908 89.991 1.00 21.51 308 ASN B C 1
ATOM 2509 O O . ASN B 1 155 ? 44.020 7.391 89.031 1.00 19.13 308 ASN B O 1
ATOM 2514 N N . CYS B 1 156 ? 43.979 8.924 90.655 1.00 19.40 309 CYS B N 1
ATOM 2515 C CA . CYS B 1 156 ? 45.267 9.498 90.260 1.00 20.40 309 CYS B CA 1
ATOM 2516 C C . CYS B 1 156 ? 45.933 10.022 91.517 1.00 21.30 309 CYS B C 1
ATOM 2517 O O . CYS B 1 156 ? 45.264 10.615 92.370 1.00 22.99 309 CYS B O 1
ATOM 2520 N N . ARG B 1 157 ? 47.245 9.797 91.643 1.00 16.50 310 ARG B N 1
ATOM 2521 C CA . ARG B 1 157 ? 47.989 10.316 92.776 1.00 15.40 310 ARG B CA 1
ATOM 2522 C C . ARG B 1 157 ? 49.305 10.842 92.286 1.00 16.87 310 ARG B C 1
ATOM 2523 O O . ARG B 1 157 ? 50.087 10.092 91.712 1.00 14.99 310 ARG B O 1
ATOM 2531 N N . LEU B 1 158 ? 49.565 12.110 92.589 1.00 16.01 311 LEU B N 1
ATOM 2532 C CA . LEU B 1 158 ? 50.835 12.732 92.291 1.00 16.38 311 LEU B CA 1
ATOM 2533 C C . LEU B 1 158 ? 51.767 12.392 93.427 1.00 16.81 311 LEU B C 1
ATOM 2534 O O . LEU B 1 158 ? 51.418 12.539 94.592 1.00 17.02 311 LEU B O 1
ATOM 2539 N N . ILE B 1 159 ? 52.952 11.958 93.054 1.00 13.65 312 ILE B N 1
ATOM 2540 C CA . ILE B 1 159 ? 54.019 11.636 94.011 1.00 13.57 312 ILE B CA 1
ATOM 2541 C C . ILE B 1 159 ? 55.142 12.664 93.811 1.00 13.41 312 ILE B C 1
ATOM 2542 O O . ILE B 1 159 ? 56.009 12.485 92.958 1.00 13.55 312 ILE B O 1
ATOM 2547 N N . ALA B 1 160 ? 55.068 13.788 94.540 1.00 13.06 313 ALA B N 1
ATOM 2548 C CA . ALA B 1 160 ? 56.062 14.851 94.414 1.00 14.27 313 ALA B CA 1
ATOM 2549 C C . ALA B 1 160 ? 57.107 14.666 95.472 1.00 16.43 313 ALA B C 1
ATOM 2550 O O . ALA B 1 160 ? 56.761 14.371 96.632 1.00 17.57 313 ALA B O 1
ATOM 2552 N N . TYR B 1 161 ? 58.381 14.831 95.093 1.00 13.20 314 TYR B N 1
ATOM 2553 C CA . TYR B 1 161 ? 59.437 14.558 96.072 1.00 12.83 314 TYR B CA 1
ATOM 2554 C C . TYR B 1 161 ? 60.677 15.333 95.796 1.00 13.89 314 TYR B C 1
ATOM 2555 O O . TYR B 1 161 ? 61.063 15.559 94.638 1.00 13.03 314 TYR B O 1
ATOM 2564 N N . GLN B 1 162 ? 61.336 15.748 96.906 1.00 13.82 315 GLN B N 1
ATOM 2565 C CA . GLN B 1 162 ? 62.641 16.376 96.844 1.00 14.45 315 GLN B CA 1
ATOM 2566 C C . GLN B 1 162 ? 63.608 15.325 97.361 1.00 16.60 315 GLN B C 1
ATOM 2567 O O . GLN B 1 162 ? 63.387 14.729 98.428 1.00 19.28 315 GLN B O 1
ATOM 2573 N N . GLU B 1 163 ? 64.687 15.110 96.659 1.00 14.03 316 GLU B N 1
ATOM 2574 C CA . GLU B 1 163 ? 65.632 14.102 97.022 1.00 14.05 316 GLU B CA 1
ATOM 2575 C C . GLU B 1 163 ? 66.664 14.658 97.991 1.00 16.50 316 GLU B C 1
ATOM 2576 O O . GLU B 1 163 ? 67.333 15.629 97.651 1.00 17.05 316 GLU B O 1
ATOM 2582 N N . PRO B 1 164 ? 66.755 14.108 99.212 1.00 14.28 317 PRO B N 1
ATOM 2583 C CA . PRO B 1 164 ? 67.746 14.632 100.167 1.00 14.52 317 PRO B CA 1
ATOM 2584 C C . PRO B 1 164 ? 69.165 14.459 99.622 1.00 16.15 317 PRO B C 1
ATOM 2585 O O . PRO B 1 164 ? 69.448 13.563 98.846 1.00 14.80 317 PRO B O 1
ATOM 2589 N N . ALA B 1 165 ? 70.070 15.283 100.107 1.00 14.61 318 ALA B N 1
ATOM 2590 C CA . ALA B 1 165 ? 71.491 15.161 99.756 1.00 13.92 318 ALA B CA 1
ATOM 2591 C C . ALA B 1 165 ? 72.045 13.792 100.159 1.00 14.21 318 ALA B C 1
ATOM 2592 O O . ALA B 1 165 ? 72.833 13.190 99.400 1.00 14.07 318 ALA B O 1
ATOM 2594 N N . ASP B 1 166 ? 71.608 13.249 101.332 1.00 13.94 319 ASP B N 1
ATOM 2595 C CA . ASP B 1 166 ? 72.079 11.947 101.753 1.00 13.16 319 ASP B CA 1
ATOM 2596 C C . ASP B 1 166 ? 71.313 10.876 100.964 1.00 16.36 319 ASP B C 1
ATOM 2597 O O . ASP B 1 166 ? 70.148 10.632 101.237 1.00 16.53 319 ASP B O 1
ATOM 2602 N N . ASP B 1 167 ? 72.035 10.166 100.090 1.00 17.67 320 ASP B N 1
ATOM 2603 C CA . ASP B 1 167 ? 71.479 9.132 99.195 1.00 19.14 320 ASP B CA 1
ATOM 2604 C C . ASP B 1 167 ? 70.759 8.070 99.949 1.00 19.71 320 ASP B C 1
ATOM 2605 O O . ASP B 1 167 ? 69.742 7.550 99.459 1.00 19.83 320 ASP B O 1
ATOM 2610 N N . SER B 1 168 ? 71.297 7.702 101.118 1.00 18.56 321 SER B N 1
ATOM 2611 C CA . SER B 1 168 ? 70.750 6.605 101.951 1.00 19.75 321 SER B CA 1
ATOM 2612 C C . SER B 1 168 ? 69.405 6.911 102.585 1.00 23.94 321 SER B C 1
ATOM 2613 O O . SER B 1 168 ? 68.762 6.004 103.146 1.00 25.47 321 SER B O 1
ATOM 2616 N N . SER B 1 169 ? 68.998 8.168 102.573 1.00 20.40 322 SER B N 1
ATOM 2617 C CA . SER B 1 169 ? 67.768 8.532 103.246 1.00 21.43 322 SER B CA 1
ATOM 2618 C C . SER B 1 169 ? 66.568 8.589 102.305 1.00 23.63 322 SER B C 1
ATOM 2619 O O . SER B 1 169 ? 65.478 8.954 102.748 1.00 23.51 322 SER B O 1
ATOM 2622 N N . PHE B 1 170 ? 66.761 8.205 101.018 1.00 17.77 323 PHE B N 1
ATOM 2623 C CA . PHE B 1 170 ? 65.683 8.205 100.034 1.00 17.18 323 PHE B CA 1
ATOM 2624 C C . PHE B 1 170 ? 65.737 6.994 99.151 1.00 17.84 323 PHE B C 1
ATOM 2625 O O . PHE B 1 170 ? 66.792 6.679 98.611 1.00 19.52 323 PHE B O 1
ATOM 2633 N N . SER B 1 171 ? 64.591 6.393 98.935 1.00 14.43 324 SER B N 1
ATOM 2634 C CA . SER B 1 171 ? 64.412 5.288 98.021 1.00 14.05 324 SER B CA 1
ATOM 2635 C C . SER B 1 171 ? 63.184 5.607 97.178 1.00 16.02 324 SER B C 1
ATOM 2636 O O . SER B 1 171 ? 62.103 5.873 97.739 1.00 15.06 324 SER B O 1
ATOM 2639 N N . LEU B 1 172 ? 63.314 5.597 95.859 1.00 14.18 325 LEU B N 1
ATOM 2640 C CA . LEU B 1 172 ? 62.155 5.865 94.996 1.00 14.54 325 LEU B CA 1
ATOM 2641 C C . LEU B 1 172 ? 61.044 4.817 95.140 1.00 14.95 325 LEU B C 1
ATOM 2642 O O . LEU B 1 172 ? 59.861 5.158 95.238 1.00 14.04 325 LEU B O 1
ATOM 2647 N N . SER B 1 173 ? 61.440 3.545 95.254 1.00 13.94 326 SER B N 1
ATOM 2648 C CA . SER B 1 173 ? 60.454 2.480 95.456 1.00 14.35 326 SER B CA 1
ATOM 2649 C C . SER B 1 173 ? 59.738 2.689 96.780 1.00 14.98 326 SER B C 1
ATOM 2650 O O . SER B 1 173 ? 58.532 2.504 96.838 1.00 15.02 326 SER B O 1
ATOM 2653 N N . GLN B 1 174 ? 60.448 3.135 97.839 1.00 14.75 327 GLN B N 1
ATOM 2654 C CA . GLN B 1 174 ? 59.770 3.409 99.105 1.00 14.21 327 GLN B CA 1
ATOM 2655 C C . GLN B 1 174 ? 58.769 4.543 98.992 1.00 15.94 327 GLN B C 1
ATOM 2656 O O . GLN B 1 174 ? 57.704 4.535 99.651 1.00 16.86 327 GLN B O 1
ATOM 2662 N N . GLU B 1 175 ? 59.096 5.555 98.160 1.00 14.94 328 GLU B N 1
ATOM 2663 C CA . GLU B 1 175 ? 58.190 6.673 97.969 1.00 14.58 328 GLU B CA 1
ATOM 2664 C C . GLU B 1 175 ? 56.916 6.205 97.299 1.00 15.58 328 GLU B C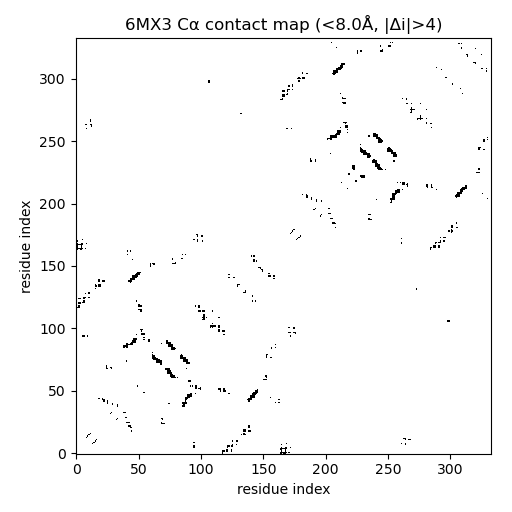 1
ATOM 2665 O O . GLU B 1 175 ? 55.820 6.577 97.764 1.00 16.22 328 GLU B O 1
ATOM 2671 N N . VAL B 1 176 ? 57.033 5.331 96.271 1.00 13.83 329 VAL B N 1
ATOM 2672 C CA . VAL B 1 176 ? 55.792 4.869 95.636 1.00 13.50 329 VAL B CA 1
ATOM 2673 C C . VAL B 1 176 ? 55.000 3.999 96.634 1.00 14.51 329 VAL B C 1
ATOM 2674 O O . VAL B 1 176 ? 53.769 4.127 96.736 1.00 14.89 329 VAL B O 1
ATOM 2678 N N . LEU B 1 177 ? 55.715 3.111 97.362 1.00 14.14 330 LEU B N 1
ATOM 2679 C CA . LEU B 1 177 ? 55.063 2.221 98.326 1.00 15.08 330 LEU B CA 1
ATOM 2680 C C . LEU B 1 177 ? 54.301 2.976 99.404 1.00 17.71 330 LEU B C 1
ATOM 2681 O O . LEU B 1 177 ? 53.201 2.548 99.755 1.00 18.71 330 LEU B O 1
ATOM 2686 N N . ARG B 1 178 ? 54.805 4.142 99.865 1.00 16.08 331 ARG B N 1
ATOM 2687 C CA . ARG B 1 178 ? 54.070 4.903 100.881 1.00 16.94 331 ARG B CA 1
ATOM 2688 C C . ARG B 1 178 ? 52.714 5.319 100.332 1.00 20.35 331 ARG B C 1
ATOM 2689 O O . ARG B 1 178 ? 51.684 5.216 101.020 1.00 20.85 331 ARG B O 1
ATOM 2697 N N . HIS B 1 179 ? 52.687 5.794 99.080 1.00 17.73 332 HIS B N 1
ATOM 2698 C CA . HIS B 1 179 ? 51.427 6.183 98.461 1.00 17.10 332 HIS B CA 1
ATOM 2699 C C . HIS B 1 179 ? 50.519 5.017 98.170 1.00 19.87 332 HIS B C 1
ATOM 2700 O O . HIS B 1 179 ? 49.308 5.125 98.409 1.00 22.12 332 HIS B O 1
ATOM 2707 N N . LEU B 1 180 ? 51.076 3.908 97.687 1.00 19.01 333 LEU B N 1
ATOM 2708 C CA . LEU B 1 180 ? 50.314 2.709 97.364 1.00 21.89 333 LEU B CA 1
ATOM 2709 C C . LEU B 1 180 ? 49.645 2.144 98.618 1.00 27.20 333 LEU B C 1
ATOM 2710 O O . LEU B 1 180 ? 48.511 1.651 98.555 1.00 28.79 333 LEU B O 1
ATOM 2715 N N . ARG B 1 181 ? 50.341 2.189 99.742 1.00 22.50 334 ARG B N 1
ATOM 2716 C CA . ARG B 1 181 ? 49.809 1.671 101.004 1.00 24.20 334 ARG B CA 1
ATOM 2717 C C . ARG B 1 181 ? 48.711 2.542 101.570 1.00 33.89 334 ARG B C 1
ATOM 2718 O O . ARG B 1 181 ? 47.894 2.061 102.353 1.00 34.81 334 ARG B O 1
ATOM 2726 N N . GLN B 1 182 ? 48.625 3.783 101.121 1.00 32.92 335 GLN B N 1
ATOM 2727 C CA . GLN B 1 182 ? 47.549 4.669 101.549 1.00 33.73 335 GLN B CA 1
ATOM 2728 C C . GLN B 1 182 ? 46.235 4.400 100.805 1.00 41.09 335 GLN B C 1
ATOM 2729 O O . GLN B 1 182 ? 45.221 4.996 101.171 1.00 42.37 335 GLN B O 1
ATOM 2735 N N . GLU B 1 183 ? 46.237 3.511 99.776 1.00 38.13 336 GLU B N 1
ATOM 2736 C CA . GLU B 1 183 ? 45.046 3.171 98.989 1.00 47.20 336 GLU B CA 1
ATOM 2737 C C . GLU B 1 183 ? 43.873 2.676 99.813 1.00 76.53 336 GLU B C 1
ATOM 2738 O O . GLU B 1 183 ? 42.942 3.444 100.036 1.00 58.96 336 GLU B O 1
#

InterPro domains:
  IPR029158 Stimulator of interferon genes protein [PTHR34339] (1-353)
  IPR038623 Stimulator of interferon genes protein, C-terminal domain superfamily [G3DSA:3.40.50.12100] (195-341)
  IPR047191 Stimulator of interferon genes protein, C-terminal [cd22658] (154-337)
  IPR055432 STING, ligand-binding domain [PF15009] (154-337)
  IPR055434 STING, transmembrane domain [PF23417] (45-152)

Solvent-accessible surface area: 17253 Å² total; per-residue (Å²): 65,7,0,55,0,2,0,36,29,12,0,3,48,65,0,71,109,32,1,82,119,0,66,63,27,0,150,53,8,30,109,140,116,24,148,63,123,205,5,72,2,20,74,24,0,0,0,0,0,5,16,70,1,37,31,63,155,133,34,63,122,54,12,128,108,46,56,121,7,42,200,129,6,16,0,17,22,0,20,56,144,58,116,76,41,16,1,0,0,1,28,23,0,72,24,0,87,10,0,80,18,5,26,127,31,110,108,20,68,28,43,182,133,60,31,57,103,20,0,89,46,0,17,110,20,0,104,86,13,10,84,92,5,80,32,22,108,138,8,21,71,23,0,40,22,98,118,146,161,58,42,17,1,78,26,0,1,133,25,18,143,101,87,65,8,0,64,0,2,0,32,29,11,0,2,47,62,0,74,107,33,1,80,106,0,69,45,24,0,130,62,3,46,141,118,124,28,89,162,166,82,48,68,5,27,48,24,0,0,0,0,0,2,21,60,1,39,34,43,156,80,12,41,171,51,14,108,53,0,109,101,40,48,121,6,54,186,129,5,17,0,26,11,0,16,50,148,60,128,179,36,18,18,0,0,1,30,19,0,69,24,0,88,11,0,84,23,6,23,118,34,108,111,21,68,29,45,180,128,59,24,55,89,17,0,91,52,0,21,111,22,0,68,92,11,14,87,87,6,79,31,27,112,140,8,10,80,7,0,40,16,110,80,61,107,83,128,105,71,54,40,16,2,80,28,0,0,129,18,16,141,107,105